Protein AF-A0A8K0QZH0-F1 (afdb_monomer_lite)

pLDDT: mean 87.69, std 12.15, range [46.59, 98.56]

Secondary structure (DSSP, 8-state):
--HHHHHHHHHHHHHHHHHHHHHTTPPPPGGGGS-HHHHHHHHHHHHS-TTSEEEEEE-PPPTT-TT------EEEES-SSS----S--GGGT-HHHHHHHTTTHHHHSEEEEE--STTSPPHHHHHHHHHHHS-HHHHTT--EEEEEEPPP---HHHHHHHSS-HHHHHHHHHHHHHHHH-TTSEEEEEETT---STTSSSTTHHHHHHHHHHHHHHHHH----GGG-HHHHHHHHHHHHHHHTT--GGGT--TTEEEEES-SS--HHHHHHTTTT---TTSTTHHHHHHHHHHHHHHH--

Sequence (302 aa):
MPKRQREAAESRTQHAKRLRSNAQKSKPTHLFDLPAEMLNMIYEYALTTDNGHLETEILRPNYWEPDDTRKTRIRPFLDPYRTYEEFNTLKYVCKKFYEETTGLELQYNTLVFNQKARAELEPDQQLLTFASLCSPAKWSWIKSIELHIKALAMPYRMHLTYFLTEDHLDAYARVANFCRDNPNIQVKYILNSLYWGAGYHVGAGARGIINQGIVLHKALRDVDVSYLHPQEAADLLEYGAVLRRGKNVSLWYAPNLRFYPMQKKMDEMEFRRGRGSVNMDEVEGGMDKWIEVVNDWVKNGF

Organism: NCBI:txid798071

Foldseek 3Di:
DDPVVVVVVVVVVVVVVVVVVVVVPDDDDCPVVDDPVVVVVVLLVLLADPVLEWEWFFDDDPPVCPPDPPDGDIATDDDPVDDSDGSQPQLVVDVVSVVVRPLLSQQNGAYEFDDPDPPGDQSLRRVVVVVVVDDPVSLVRHQEYEGEGDQDLDEQVVSLVPVAALVNVVSLLSVLVVCVVRVRYAYEYAYQQLAQADDRSNLQHLNRNLLVVLLCCCQQPVDHPCLSAVVCNVVSNVNSPVRCVPPDNSSNDDPRYFYAYNDLDDDLVRSVVSPPPGDQVSRVVGSVVSVVVNRCCSVPGD

InterPro domains:
  IPR038883 Uncharacterized protein AN11006-like [PTHR42085] (10-155)

Structure (mmCIF, N/CA/C/O backbone):
data_AF-A0A8K0QZH0-F1
#
_entry.id   AF-A0A8K0QZH0-F1
#
loop_
_atom_site.group_PDB
_atom_site.id
_atom_site.type_symbol
_atom_site.label_atom_id
_atom_site.label_alt_id
_atom_site.label_comp_id
_atom_site.label_asym_id
_atom_site.label_entity_id
_atom_site.label_seq_id
_atom_site.pdbx_PDB_ins_code
_atom_site.Cartn_x
_atom_site.Cartn_y
_atom_site.Cartn_z
_atom_site.occupancy
_atom_site.B_iso_or_equiv
_atom_site.auth_seq_id
_atom_site.auth_comp_id
_atom_site.auth_asym_id
_atom_site.auth_atom_id
_atom_site.pdbx_PDB_model_num
ATOM 1 N N . MET A 1 1 ? -10.967 26.956 52.445 1.00 59.47 1 MET A N 1
ATOM 2 C CA . MET A 1 1 ? -11.273 26.689 51.020 1.00 59.47 1 MET A CA 1
ATOM 3 C C . MET A 1 1 ? -12.098 27.837 50.451 1.00 59.47 1 MET A C 1
ATOM 5 O O . MET A 1 1 ? -13.080 28.202 51.091 1.00 59.47 1 MET A O 1
ATOM 9 N N . PRO A 1 2 ? -11.723 28.408 49.295 1.00 82.31 2 PRO A N 1
ATOM 10 C CA . PRO A 1 2 ? -12.488 29.463 48.632 1.00 82.31 2 PRO A CA 1
ATOM 11 C C . PRO A 1 2 ? -13.892 28.974 48.241 1.00 82.31 2 PRO A C 1
ATOM 13 O O . PRO A 1 2 ? -14.044 27.852 47.759 1.00 82.31 2 PRO A O 1
ATOM 16 N N . LYS A 1 3 ? -14.910 29.829 48.397 1.00 86.50 3 LYS A N 1
ATOM 17 C CA . LYS A 1 3 ? -16.337 29.549 48.128 1.00 86.50 3 LYS A CA 1
ATOM 18 C C . LYS A 1 3 ? -16.595 28.854 46.774 1.00 86.50 3 LYS A C 1
ATOM 20 O O . LYS A 1 3 ? -17.346 27.886 46.721 1.00 86.50 3 LYS A O 1
ATOM 25 N N . ARG A 1 4 ? -15.860 29.244 45.721 1.00 80.62 4 ARG A N 1
ATOM 26 C CA . ARG A 1 4 ? -15.934 28.634 44.376 1.00 80.62 4 ARG A CA 1
ATOM 27 C C . ARG A 1 4 ? -15.574 27.140 44.332 1.00 80.62 4 ARG A C 1
ATOM 29 O O . ARG A 1 4 ? -16.132 26.408 43.523 1.00 80.62 4 ARG A O 1
ATOM 36 N N . GLN A 1 5 ? -14.663 26.665 45.185 1.00 84.62 5 GLN A N 1
ATOM 37 C CA . GLN A 1 5 ? -14.287 25.243 45.214 1.00 84.62 5 GLN A CA 1
ATOM 38 C C . GLN A 1 5 ? -15.381 24.368 45.847 1.00 84.62 5 GLN A C 1
ATOM 40 O O . GLN A 1 5 ? -15.565 23.229 45.423 1.00 84.62 5 GLN A O 1
ATOM 45 N N . ARG A 1 6 ? -16.139 24.901 46.818 1.00 85.25 6 ARG A N 1
ATOM 46 C CA . ARG A 1 6 ? -17.275 24.193 47.435 1.00 85.25 6 ARG A CA 1
ATOM 47 C C . ARG A 1 6 ? -18.459 24.068 46.476 1.00 85.25 6 ARG A C 1
ATOM 49 O O . ARG A 1 6 ? -18.969 22.966 46.309 1.00 85.25 6 ARG A O 1
ATOM 56 N N . GLU A 1 7 ? -18.816 25.144 45.776 1.00 89.12 7 GLU A N 1
ATOM 57 C CA . GLU A 1 7 ? -19.912 25.140 44.789 1.00 89.12 7 GLU A CA 1
ATOM 58 C C . GLU A 1 7 ? -19.634 24.165 43.626 1.00 89.12 7 GLU A C 1
ATOM 60 O O . GLU A 1 7 ? -20.516 23.413 43.206 1.00 89.12 7 GLU A O 1
ATOM 65 N N . ALA A 1 8 ? -18.382 24.089 43.155 1.00 86.69 8 ALA A N 1
ATOM 66 C CA . ALA A 1 8 ? -17.980 23.115 42.138 1.00 86.69 8 ALA A CA 1
ATOM 67 C C . ALA A 1 8 ? -18.061 21.658 42.641 1.00 86.69 8 ALA A C 1
ATOM 69 O O . ALA A 1 8 ? -18.454 20.764 41.889 1.00 86.69 8 ALA A O 1
ATOM 70 N N . ALA A 1 9 ? -17.709 21.403 43.906 1.00 86.94 9 ALA A N 1
ATOM 71 C CA . ALA A 1 9 ? -17.786 20.070 44.505 1.00 86.94 9 ALA A CA 1
ATOM 72 C C . ALA A 1 9 ? -19.240 19.613 44.734 1.00 86.94 9 ALA A C 1
ATOM 74 O O . ALA A 1 9 ? -19.585 18.467 44.432 1.00 86.94 9 ALA A O 1
ATOM 75 N N . GLU A 1 10 ? -20.112 20.506 45.204 1.00 89.25 10 GLU A N 1
ATOM 76 C CA . GLU A 1 10 ? -21.541 20.227 45.398 1.00 89.25 10 GLU A CA 1
ATOM 77 C C . GLU A 1 10 ? -22.259 19.986 44.064 1.00 89.25 10 GLU A C 1
ATOM 79 O O . GLU A 1 10 ? -23.003 19.010 43.940 1.00 89.25 10 GLU A O 1
ATOM 84 N N . SER A 1 11 ? -21.949 20.785 43.035 1.00 89.12 11 SER A N 1
ATOM 85 C CA . SER A 1 11 ? -22.466 20.597 41.673 1.00 89.12 11 SER A CA 1
ATOM 86 C C . SER A 1 11 ? -22.068 19.234 41.086 1.00 89.12 11 SER A C 1
ATOM 88 O O . SER A 1 11 ? -22.921 18.488 40.597 1.00 89.12 11 SER A O 1
ATOM 90 N N . ARG A 1 12 ? -20.796 18.825 41.233 1.00 89.56 12 ARG A N 1
ATOM 91 C CA . ARG A 1 12 ? -20.328 17.484 40.820 1.00 89.56 12 ARG A CA 1
ATOM 92 C C . ARG A 1 12 ? -21.049 16.363 41.568 1.00 89.56 12 ARG A C 1
ATOM 94 O O . ARG A 1 12 ? -21.398 15.347 40.968 1.00 89.56 12 ARG A O 1
ATOM 101 N N . THR A 1 13 ? -21.306 16.551 42.861 1.00 87.81 13 THR A N 1
ATOM 102 C CA . THR A 1 13 ? -21.969 15.546 43.704 1.00 87.81 13 THR A CA 1
ATOM 103 C C . THR A 1 13 ? -23.452 15.395 43.349 1.00 87.81 13 THR A C 1
ATOM 105 O O . THR A 1 13 ? -23.947 14.270 43.236 1.00 87.81 13 THR A O 1
ATOM 108 N N . GLN A 1 14 ? -24.165 16.502 43.111 1.00 86.31 14 GLN A N 1
ATOM 109 C CA . GLN A 1 14 ? -25.550 16.473 42.629 1.00 86.31 14 GLN A CA 1
ATOM 110 C C . GLN A 1 14 ? -25.656 15.876 41.222 1.00 86.31 14 GLN A C 1
ATOM 112 O O . GLN A 1 14 ? -26.553 15.065 40.975 1.00 86.31 14 GLN A O 1
ATOM 117 N N . HIS A 1 15 ? -24.725 16.208 40.321 1.00 84.69 15 HIS A N 1
ATOM 118 C CA . HIS A 1 15 ? -24.671 15.621 38.984 1.00 84.69 15 HIS A CA 1
ATOM 119 C C . HIS A 1 15 ? -24.453 14.099 39.045 1.00 84.69 15 HIS A C 1
ATOM 121 O O . HIS A 1 15 ? -25.210 13.344 38.436 1.00 84.69 15 HIS A O 1
ATOM 127 N N . ALA A 1 16 ? -23.513 13.625 39.873 1.00 82.38 16 ALA A N 1
ATOM 128 C CA . ALA A 1 16 ? -23.273 12.195 40.078 1.00 82.38 16 ALA A CA 1
ATOM 129 C C . ALA A 1 16 ? -24.485 11.461 40.686 1.00 82.38 16 ALA A C 1
ATOM 131 O O . ALA A 1 16 ? -24.807 10.350 40.261 1.00 82.38 16 ALA A O 1
ATOM 132 N N . LYS A 1 17 ? -25.197 12.075 41.647 1.00 83.81 17 LYS A N 1
ATOM 133 C CA . LYS A 1 17 ? -26.447 11.516 42.200 1.00 83.81 17 LYS A CA 1
ATOM 134 C C . LYS A 1 17 ? -27.546 11.400 41.139 1.00 83.81 17 LYS A C 1
ATOM 136 O O . LYS A 1 17 ? -28.192 10.356 41.078 1.00 83.81 17 LYS A O 1
ATOM 141 N N . ARG A 1 18 ? -27.724 12.418 40.285 1.00 79.75 18 ARG A N 1
ATOM 142 C CA . ARG A 1 18 ? -28.686 12.387 39.163 1.00 79.75 18 ARG A CA 1
ATOM 143 C C . ARG A 1 18 ? -28.355 11.299 38.141 1.00 79.75 18 ARG A C 1
ATOM 145 O O . ARG A 1 18 ? -29.251 10.575 37.716 1.00 79.75 18 ARG A O 1
ATOM 152 N N . LEU A 1 19 ? -27.079 11.143 37.784 1.00 76.81 19 LEU A N 1
ATOM 153 C CA . LEU A 1 19 ? -26.644 10.076 36.877 1.00 76.81 19 LEU A CA 1
ATOM 154 C C . LEU A 1 19 ? -26.930 8.683 37.463 1.00 76.81 19 LEU A C 1
ATOM 156 O O . LEU A 1 19 ? -27.424 7.813 36.751 1.00 76.81 19 LEU A O 1
ATOM 160 N N . ARG A 1 20 ? -26.710 8.484 38.772 1.00 76.25 20 ARG A N 1
ATOM 161 C CA . ARG A 1 20 ? -27.020 7.213 39.453 1.00 76.25 20 ARG A CA 1
ATOM 162 C C . ARG A 1 20 ? -28.519 6.917 39.519 1.00 76.25 20 ARG A C 1
ATOM 164 O O . ARG A 1 20 ? -28.912 5.791 39.237 1.00 76.25 20 ARG A O 1
ATOM 171 N N . SER A 1 21 ? -29.359 7.906 39.839 1.00 76.38 21 SER A N 1
ATOM 172 C CA . SER A 1 21 ? -30.814 7.691 39.896 1.00 76.38 21 SER A CA 1
ATOM 173 C C . SER A 1 21 ? -31.424 7.409 38.521 1.00 76.38 21 SER A C 1
ATOM 175 O O . SER A 1 21 ? -32.385 6.651 38.425 1.00 76.38 21 SER A O 1
ATOM 177 N N . ASN A 1 22 ? -30.864 7.996 37.456 1.00 69.38 22 ASN A N 1
ATOM 178 C CA . ASN A 1 22 ? -31.296 7.725 36.083 1.00 69.38 22 ASN A CA 1
ATOM 179 C C . ASN A 1 22 ? -30.839 6.339 35.600 1.00 69.38 22 ASN A C 1
ATOM 181 O O . ASN A 1 22 ? -31.618 5.648 34.950 1.00 69.38 22 ASN A O 1
ATOM 185 N N . ALA A 1 23 ? -29.635 5.894 35.981 1.00 68.88 23 ALA A N 1
ATOM 186 C CA . ALA A 1 23 ? -29.147 4.546 35.672 1.00 68.88 23 ALA A CA 1
ATOM 187 C C . ALA A 1 23 ? -30.012 3.436 36.302 1.00 68.88 23 ALA A C 1
ATOM 189 O O . ALA A 1 23 ? -30.121 2.346 35.755 1.00 68.88 23 ALA A O 1
ATOM 190 N N . GLN A 1 24 ? -30.678 3.717 37.426 1.00 67.00 24 GLN A N 1
ATOM 191 C CA . GLN A 1 24 ? -31.563 2.764 38.105 1.00 67.00 24 GLN A CA 1
ATOM 192 C C . GLN A 1 24 ? -32.958 2.624 37.469 1.00 67.00 24 GLN A C 1
ATOM 194 O O . GLN A 1 24 ? -33.717 1.748 37.875 1.00 67.00 24 GLN A O 1
ATOM 199 N N . LYS A 1 25 ? -33.312 3.465 36.483 1.00 72.38 25 LYS A N 1
ATOM 200 C CA . LYS A 1 25 ? -34.619 3.437 35.796 1.00 72.38 25 LYS A CA 1
ATOM 201 C C . LYS A 1 25 ? -34.548 3.070 34.312 1.00 72.38 25 LYS A C 1
ATOM 203 O O . LYS A 1 25 ? -35.599 2.944 33.683 1.00 72.38 25 LYS A O 1
ATOM 208 N N . SER A 1 26 ? -33.359 2.914 33.730 1.00 72.50 26 SER A N 1
ATOM 209 C CA . SER A 1 26 ? -33.249 2.480 32.337 1.00 72.50 26 SER A CA 1
ATOM 210 C C . SER A 1 26 ? -33.686 1.022 32.219 1.00 72.50 26 SER A C 1
ATOM 212 O O . SER A 1 26 ? -33.101 0.149 32.862 1.00 72.50 26 SER A O 1
ATOM 214 N N . LYS A 1 27 ? -34.709 0.759 31.398 1.00 75.31 27 LYS A N 1
ATOM 215 C CA . LYS A 1 27 ? -35.059 -0.610 31.007 1.00 75.31 27 LYS A CA 1
ATOM 216 C C . LYS A 1 27 ? -33.818 -1.275 30.389 1.00 75.31 27 LYS A C 1
ATOM 218 O O . LYS A 1 27 ? -33.107 -0.594 29.645 1.00 75.31 27 LYS A O 1
ATOM 223 N N . PRO A 1 28 ? -33.541 -2.554 30.692 1.00 73.94 28 PRO A N 1
ATOM 224 C CA . PRO A 1 28 ? -32.449 -3.273 30.051 1.00 73.94 28 PRO A CA 1
ATOM 225 C C . PRO A 1 28 ? -32.637 -3.223 28.532 1.00 73.94 28 PRO A C 1
ATOM 227 O O . PRO A 1 28 ? -33.744 -3.392 28.022 1.00 73.94 28 PRO A O 1
ATOM 230 N N . THR A 1 29 ? -31.566 -2.908 27.810 1.00 79.56 29 THR A N 1
ATOM 231 C CA . THR A 1 29 ? -31.590 -2.875 26.349 1.00 79.56 29 THR A CA 1
ATOM 232 C C . THR A 1 29 ? -31.569 -4.307 25.825 1.00 79.56 29 THR A C 1
ATOM 234 O O . THR A 1 29 ? -30.585 -5.010 26.044 1.00 79.56 29 THR A O 1
ATOM 237 N N . HIS A 1 30 ? -32.592 -4.709 25.068 1.00 89.06 30 HIS A N 1
ATOM 238 C CA . HIS A 1 30 ? -32.675 -6.045 24.452 1.00 89.06 30 HIS A CA 1
ATOM 239 C C . HIS A 1 30 ? -31.596 -6.329 23.399 1.00 89.06 30 HIS A C 1
ATOM 241 O O . HIS A 1 30 ? -31.488 -7.438 22.893 1.00 89.06 30 HIS A O 1
ATOM 247 N N . LEU A 1 31 ? -30.772 -5.334 23.069 1.00 89.69 31 LEU A N 1
ATOM 248 C CA . LEU A 1 31 ? -29.681 -5.479 22.113 1.00 89.69 31 LEU A CA 1
ATOM 249 C C . LEU A 1 31 ? -28.651 -6.530 22.557 1.00 89.69 31 LEU A C 1
ATOM 251 O O . LEU A 1 31 ? -28.087 -7.208 21.713 1.00 89.69 31 LEU A O 1
ATOM 255 N N . PHE A 1 32 ? -28.451 -6.718 23.866 1.00 89.50 32 PHE A N 1
ATOM 256 C CA . PHE A 1 32 ? -27.562 -7.763 24.391 1.00 89.50 32 PHE A CA 1
ATOM 257 C C . PHE A 1 32 ? -28.232 -9.124 24.583 1.00 89.50 32 PHE A C 1
ATOM 259 O O . PHE A 1 32 ? -27.538 -10.076 24.929 1.00 89.50 32 PHE A O 1
ATOM 266 N N . ASP A 1 33 ? -29.544 -9.209 24.359 1.00 94.50 33 ASP A N 1
ATOM 267 C CA . ASP A 1 33 ? -30.274 -10.479 24.318 1.00 94.50 33 ASP A CA 1
ATOM 268 C C . ASP A 1 33 ? -30.191 -11.112 22.916 1.00 94.50 33 ASP A C 1
ATOM 270 O O . ASP A 1 33 ? -30.664 -12.229 22.702 1.00 94.50 33 ASP A O 1
ATOM 274 N N . LEU A 1 34 ? -29.604 -10.399 21.945 1.00 95.06 34 LEU A N 1
ATOM 275 C CA . LEU A 1 34 ? -29.357 -10.922 20.610 1.00 95.06 34 LEU A CA 1
ATOM 276 C C . LEU A 1 34 ? -28.315 -12.052 20.646 1.00 95.06 34 LEU A C 1
ATOM 278 O O . LEU A 1 34 ? -27.348 -11.974 21.410 1.00 95.06 34 LEU A O 1
ATOM 282 N N . PRO A 1 35 ? -28.455 -13.070 19.777 1.00 97.12 35 PRO A N 1
ATOM 283 C CA . PRO A 1 35 ? -27.408 -14.061 19.556 1.00 97.12 35 PRO A CA 1
ATOM 284 C C . PRO A 1 35 ? -26.074 -13.410 19.168 1.00 97.12 35 PRO A C 1
ATOM 286 O O . PRO A 1 35 ? -26.049 -12.365 18.509 1.00 97.12 35 PRO A O 1
ATOM 289 N N . ALA A 1 36 ? -24.962 -14.045 19.544 1.00 96.06 36 ALA A N 1
ATOM 290 C CA . ALA A 1 36 ? -23.616 -13.526 19.297 1.00 96.06 36 ALA A CA 1
ATOM 291 C C . ALA A 1 36 ? -23.345 -13.292 17.801 1.00 96.06 36 ALA A C 1
ATOM 293 O O . ALA A 1 36 ? -22.677 -12.332 17.430 1.00 96.06 36 ALA A O 1
ATOM 294 N N . GLU A 1 37 ? -23.916 -14.126 16.934 1.00 97.44 37 GLU A N 1
ATOM 295 C CA . GLU A 1 37 ? -23.823 -14.006 15.481 1.00 97.44 37 GLU A CA 1
ATOM 296 C C . GLU A 1 37 ? -24.429 -12.687 14.989 1.00 97.44 37 GLU A C 1
ATOM 298 O O . GLU A 1 37 ? -23.823 -11.992 14.178 1.00 97.44 37 GLU A O 1
ATOM 303 N N . MET A 1 38 ? -25.586 -12.296 15.534 1.00 97.69 38 MET A N 1
ATOM 304 C CA . MET A 1 38 ? -26.255 -11.041 15.177 1.00 97.69 38 MET A CA 1
ATOM 305 C C . MET A 1 38 ? -25.467 -9.829 15.677 1.00 97.69 38 MET A C 1
ATOM 307 O O . MET A 1 38 ? -25.366 -8.828 14.970 1.00 97.69 38 MET A O 1
ATOM 311 N N . LEU A 1 39 ? -24.870 -9.920 16.869 1.00 96.75 39 LEU A N 1
ATOM 312 C CA . LEU A 1 39 ? -23.986 -8.874 17.387 1.00 96.75 39 LEU A CA 1
ATOM 313 C C . LEU A 1 39 ? -22.737 -8.711 16.518 1.00 96.75 39 LEU A C 1
ATOM 315 O O . LEU A 1 39 ? -22.397 -7.587 16.160 1.00 96.75 39 LEU A O 1
ATOM 319 N N . ASN A 1 40 ? -22.108 -9.813 16.106 1.00 97.06 40 ASN A N 1
ATOM 320 C CA . ASN A 1 40 ? -20.954 -9.774 15.210 1.00 97.06 40 ASN A CA 1
ATOM 321 C C . ASN A 1 40 ? -21.307 -9.149 13.855 1.00 97.06 40 ASN A C 1
ATOM 323 O O . ASN A 1 40 ? -20.546 -8.319 13.368 1.00 97.06 40 ASN A O 1
ATOM 327 N N . MET A 1 41 ? -22.480 -9.464 13.291 1.00 97.50 41 MET A N 1
ATOM 328 C CA . MET A 1 41 ? -22.967 -8.814 12.066 1.00 97.50 41 MET A CA 1
ATOM 329 C C . MET A 1 41 ? -23.163 -7.303 12.250 1.00 97.50 41 MET A C 1
ATOM 331 O O . MET A 1 41 ? -22.812 -6.527 11.365 1.00 97.50 41 MET A O 1
ATOM 335 N N . ILE A 1 42 ? -23.697 -6.868 13.398 1.00 96.50 42 ILE A N 1
ATOM 336 C CA . ILE A 1 42 ? -23.836 -5.439 13.722 1.00 96.50 42 ILE A CA 1
ATOM 337 C C . ILE A 1 42 ? -22.457 -4.780 13.846 1.00 96.50 42 ILE A C 1
ATOM 339 O O . ILE A 1 42 ? -22.273 -3.674 13.342 1.00 96.50 42 ILE A O 1
ATOM 343 N N . TYR A 1 43 ? -21.493 -5.439 14.496 1.00 97.50 43 TYR A N 1
ATOM 344 C CA . TYR A 1 43 ? -20.126 -4.931 14.638 1.00 97.50 43 TYR A CA 1
ATOM 345 C C . TYR A 1 43 ? -19.433 -4.796 13.295 1.00 97.50 43 TYR A C 1
ATOM 347 O O . TYR A 1 43 ? -18.900 -3.732 13.008 1.00 97.50 43 TYR A O 1
ATOM 355 N N . GLU A 1 44 ? -19.471 -5.837 12.469 1.00 97.62 44 GLU A N 1
ATOM 356 C CA . GLU A 1 44 ? -18.896 -5.810 11.129 1.00 97.62 44 GLU A CA 1
ATOM 357 C C . GLU A 1 44 ? -19.529 -4.695 10.295 1.00 97.62 44 GLU A C 1
ATOM 359 O O . GLU A 1 44 ? -18.811 -3.850 9.769 1.00 97.62 44 GLU A O 1
ATOM 364 N N . TYR A 1 45 ? -20.861 -4.602 10.259 1.00 97.25 45 TYR A N 1
ATOM 365 C CA . TYR A 1 45 ? -21.549 -3.548 9.511 1.00 97.25 45 TYR A CA 1
ATOM 366 C C . TYR A 1 45 ? -21.192 -2.137 10.005 1.00 97.25 45 TYR A C 1
ATOM 368 O O . TYR A 1 45 ? -20.896 -1.257 9.206 1.00 97.25 45 TYR A O 1
ATOM 376 N N . ALA A 1 46 ? -21.202 -1.905 11.321 1.00 96.56 46 ALA A N 1
ATOM 377 C CA . ALA A 1 46 ? -20.978 -0.577 11.895 1.00 96.56 46 ALA A CA 1
ATOM 378 C C . ALA A 1 46 ? -19.503 -0.145 11.916 1.00 96.56 46 ALA A C 1
ATOM 380 O O . ALA A 1 46 ? -19.222 1.048 12.019 1.00 96.56 46 ALA A O 1
ATOM 381 N N . LEU A 1 47 ? -18.568 -1.098 11.880 1.00 96.81 47 LEU A N 1
ATOM 382 C CA . LEU A 1 47 ? -17.126 -0.854 11.965 1.00 96.81 47 LEU A CA 1
ATOM 383 C C . LEU A 1 47 ? -16.409 -1.110 10.635 1.00 96.81 47 LEU A C 1
ATOM 385 O O . LEU A 1 47 ? -15.180 -1.133 10.613 1.00 96.81 47 LEU A O 1
ATOM 389 N N . THR A 1 48 ? -17.142 -1.275 9.535 1.00 97.06 48 THR A N 1
ATOM 390 C CA . THR A 1 48 ? -16.593 -1.309 8.174 1.00 97.06 48 THR A CA 1
ATOM 391 C C . THR A 1 48 ? -16.855 0.029 7.496 1.00 97.06 48 THR A C 1
ATOM 393 O O . THR A 1 48 ? -17.961 0.559 7.536 1.00 97.06 48 THR A O 1
ATOM 396 N N . THR A 1 49 ? -15.822 0.605 6.894 1.00 95.56 49 THR A N 1
ATOM 397 C CA . THR A 1 49 ? -15.941 1.805 6.056 1.00 95.56 49 THR A CA 1
ATOM 398 C C . THR A 1 49 ? -16.609 1.457 4.725 1.00 95.56 49 THR A C 1
ATOM 400 O O . THR A 1 49 ? -16.434 0.352 4.216 1.00 95.56 49 THR A O 1
ATOM 403 N N . ASP A 1 50 ? -17.315 2.405 4.104 1.00 94.94 50 ASP A N 1
ATOM 404 C CA . ASP A 1 50 ? -18.049 2.164 2.846 1.00 94.94 50 ASP A CA 1
ATOM 405 C C . ASP A 1 50 ? -17.168 1.605 1.710 1.00 94.94 50 ASP A C 1
ATOM 407 O O . ASP A 1 50 ? -17.641 0.876 0.839 1.00 94.94 50 ASP A O 1
ATOM 411 N N . ASN A 1 51 ? -15.877 1.947 1.705 1.00 94.12 51 ASN A N 1
ATOM 412 C CA . ASN A 1 51 ? -14.893 1.480 0.726 1.00 94.12 51 ASN A CA 1
ATOM 413 C C . ASN A 1 51 ? -13.957 0.377 1.264 1.00 94.12 51 ASN A C 1
ATOM 415 O O . ASN A 1 51 ? -13.097 -0.091 0.517 1.00 94.12 51 ASN A O 1
ATOM 419 N N . GLY A 1 52 ? -14.107 -0.030 2.528 1.00 95.88 52 GLY A N 1
ATOM 420 C CA . GLY A 1 52 ? -13.222 -0.974 3.214 1.00 95.88 52 GLY A CA 1
ATOM 421 C C . GLY A 1 52 ? -11.820 -0.429 3.524 1.00 95.88 52 GLY A C 1
ATOM 422 O O . GLY A 1 52 ? -10.931 -1.215 3.860 1.00 95.88 52 GLY A O 1
ATOM 423 N N . HIS A 1 53 ? -11.596 0.883 3.403 1.00 95.50 53 HIS A N 1
ATOM 424 C CA . HIS A 1 53 ? -10.330 1.565 3.671 1.00 95.50 53 HIS A CA 1
ATOM 425 C C . HIS A 1 53 ? -10.439 2.467 4.900 1.00 95.50 53 HIS A C 1
ATOM 427 O O . HIS A 1 53 ? -11.126 3.486 4.891 1.00 95.50 53 HIS A O 1
ATOM 433 N N . LEU A 1 54 ? -9.691 2.118 5.944 1.00 94.94 54 LEU A N 1
ATOM 434 C CA . LEU A 1 54 ? -9.583 2.911 7.161 1.00 94.94 54 LEU A CA 1
ATOM 435 C C . LEU A 1 54 ? -8.301 3.733 7.117 1.00 94.94 54 LEU A C 1
ATOM 437 O O . LEU A 1 54 ? -7.200 3.190 7.251 1.00 94.94 54 LEU A O 1
ATOM 441 N N . GLU A 1 55 ? -8.436 5.041 6.925 1.00 93.12 55 GLU A N 1
ATOM 442 C CA . GLU A 1 55 ? -7.283 5.929 6.949 1.00 93.12 55 GLU A CA 1
ATOM 443 C C . GLU A 1 55 ? -6.716 6.031 8.366 1.00 93.12 55 GLU A C 1
ATOM 445 O O . GLU A 1 55 ? -7.428 6.232 9.355 1.00 93.12 55 GLU A O 1
ATOM 450 N N . THR A 1 56 ? -5.398 5.891 8.453 1.00 90.25 56 THR A N 1
ATOM 451 C CA . THR A 1 56 ? -4.652 5.973 9.703 1.00 90.25 56 THR A CA 1
ATOM 452 C C . THR A 1 56 ? -3.709 7.161 9.646 1.00 90.25 56 THR A C 1
ATOM 454 O O . THR A 1 56 ? -2.928 7.289 8.707 1.00 90.25 56 THR A O 1
ATOM 457 N N . GLU A 1 57 ? -3.757 8.010 10.666 1.00 83.25 57 GLU A N 1
ATOM 458 C CA . GLU A 1 57 ? -2.829 9.127 10.843 1.00 83.25 57 GLU A CA 1
ATOM 459 C C . GLU A 1 57 ? -2.101 8.945 12.158 1.00 83.25 57 GLU A C 1
ATOM 461 O O . GLU A 1 57 ? -2.681 8.621 13.203 1.00 83.25 57 GLU A O 1
ATOM 466 N N . ILE A 1 58 ? -0.802 9.189 12.090 1.00 83.50 58 ILE A N 1
ATOM 467 C CA . ILE A 1 58 ? 0.048 9.254 13.262 1.00 83.50 58 ILE A CA 1
ATOM 468 C C . ILE A 1 58 ? 0.419 10.704 13.455 1.00 83.50 58 ILE A C 1
ATOM 470 O O . ILE A 1 58 ? 1.360 11.223 12.852 1.00 83.50 58 ILE A O 1
ATOM 474 N N . LEU A 1 59 ? -0.342 11.346 14.332 1.00 75.00 59 LEU A N 1
ATOM 475 C CA . LEU A 1 59 ? -0.056 12.699 14.759 1.00 75.00 59 LEU A CA 1
ATOM 476 C C . LEU A 1 59 ? 1.257 12.681 15.539 1.00 75.00 59 LEU A C 1
ATOM 478 O O . LEU A 1 59 ? 1.342 12.112 16.635 1.00 75.00 59 LEU A O 1
ATOM 482 N N . ARG A 1 60 ? 2.291 13.308 14.970 1.00 70.12 60 ARG A N 1
ATOM 483 C CA . ARG A 1 60 ? 3.468 13.677 15.754 1.00 70.12 60 ARG A CA 1
ATOM 484 C C . ARG A 1 60 ? 3.012 14.667 16.832 1.00 70.12 60 ARG A C 1
ATOM 486 O O . ARG A 1 60 ? 2.183 15.529 16.533 1.00 70.12 60 ARG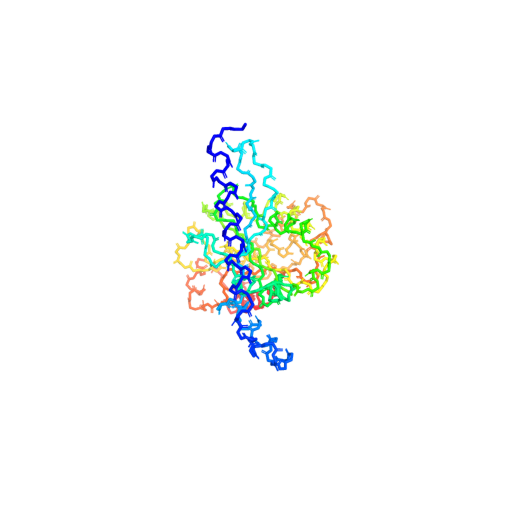 A O 1
ATOM 493 N N . PRO A 1 61 ? 3.542 14.582 18.063 1.00 66.38 61 PRO A N 1
ATOM 494 C CA . PRO A 1 61 ? 3.397 15.667 19.021 1.00 66.38 61 PRO A CA 1
ATOM 495 C C . PRO A 1 61 ? 3.804 16.971 18.328 1.00 66.38 61 PRO A C 1
ATOM 497 O O . PRO A 1 61 ? 4.873 17.033 17.714 1.00 66.38 61 PRO A O 1
ATOM 500 N N . ASN A 1 62 ? 2.926 17.976 18.340 1.00 63.12 62 ASN A N 1
ATOM 501 C CA . ASN A 1 62 ? 3.223 19.258 17.714 1.00 63.12 62 ASN A CA 1
ATOM 502 C C . ASN A 1 62 ? 4.513 19.805 18.332 1.00 63.12 62 ASN A C 1
ATOM 504 O O . ASN A 1 62 ? 4.550 20.075 19.529 1.00 63.12 62 ASN A O 1
ATOM 508 N N . TYR A 1 63 ? 5.548 20.022 17.514 1.00 57.88 63 TYR A N 1
ATOM 509 C CA . TYR A 1 63 ? 6.824 20.604 17.963 1.00 57.88 63 TYR A CA 1
ATOM 510 C C . TYR A 1 63 ? 6.647 21.957 18.678 1.00 57.88 63 TYR A C 1
ATOM 512 O O . TYR A 1 63 ? 7.518 22.375 19.435 1.00 57.88 63 TYR A O 1
ATOM 520 N N . TRP A 1 64 ? 5.519 22.633 18.443 1.00 61.06 64 TRP A N 1
ATOM 521 C CA . TRP A 1 64 ? 5.191 23.949 18.986 1.00 61.06 64 TRP A CA 1
ATOM 522 C C . TRP A 1 64 ? 4.394 23.916 20.300 1.00 61.06 64 TRP A C 1
ATOM 524 O O . TRP A 1 64 ? 4.221 24.968 20.910 1.00 61.06 64 TRP A O 1
ATOM 534 N N . GLU A 1 65 ? 3.936 22.746 20.762 1.00 64.44 65 GLU A N 1
ATOM 535 C CA . GLU A 1 65 ? 3.310 22.574 22.083 1.00 64.44 65 GLU A CA 1
ATOM 536 C C . GLU A 1 65 ? 4.249 21.757 22.993 1.00 64.44 65 GLU A C 1
ATOM 538 O O . GLU A 1 65 ? 4.059 20.553 23.165 1.00 64.44 65 GLU A O 1
ATOM 543 N N . PRO A 1 66 ? 5.284 22.388 23.585 1.00 56.69 66 PRO A N 1
ATOM 544 C CA . PRO A 1 66 ? 6.312 21.700 24.374 1.00 56.69 66 PRO A CA 1
ATOM 545 C C . PRO A 1 66 ? 5.797 21.032 25.660 1.00 56.69 66 PRO A C 1
ATOM 547 O O . PRO A 1 66 ? 6.551 20.304 26.298 1.00 56.69 66 PRO A O 1
ATOM 550 N N . ASP A 1 67 ? 4.538 21.259 26.043 1.00 53.38 67 ASP A N 1
ATOM 551 C CA . ASP A 1 67 ? 3.949 20.746 27.288 1.00 53.38 67 ASP A CA 1
ATOM 552 C C . ASP A 1 67 ? 3.008 19.547 27.071 1.00 53.38 67 ASP A C 1
ATOM 554 O O . ASP A 1 67 ? 2.344 19.060 27.992 1.00 53.38 67 ASP A O 1
ATOM 558 N N . ASP A 1 68 ? 2.922 19.043 25.838 1.00 47.91 68 ASP A N 1
ATOM 559 C CA . ASP A 1 68 ? 1.960 18.004 25.531 1.00 47.91 68 ASP A CA 1
ATOM 560 C C . ASP A 1 68 ? 2.532 16.606 25.789 1.00 47.91 68 ASP A C 1
ATOM 562 O O . ASP A 1 68 ? 3.005 15.898 24.904 1.00 47.91 68 ASP A O 1
ATOM 566 N N . THR A 1 69 ? 2.382 16.147 27.032 1.00 46.59 69 THR A N 1
ATOM 567 C CA . THR A 1 69 ? 2.480 14.728 27.440 1.00 46.59 69 THR A CA 1
ATOM 568 C C . THR A 1 69 ? 1.509 13.792 26.689 1.00 46.59 69 THR A C 1
ATOM 570 O O . THR A 1 69 ? 1.356 12.614 27.042 1.00 46.59 69 THR A O 1
ATOM 573 N N . ARG A 1 70 ? 0.820 14.274 25.643 1.00 52.53 70 ARG A N 1
ATOM 574 C CA . ARG A 1 70 ? -0.010 13.473 24.748 1.00 52.53 70 ARG A CA 1
ATOM 575 C C . ARG A 1 70 ? 0.883 12.489 23.995 1.00 52.53 70 ARG A C 1
ATOM 577 O O . ARG A 1 70 ? 1.465 12.780 22.959 1.00 52.53 70 ARG A O 1
ATOM 584 N N . LYS A 1 71 ? 0.925 11.272 24.543 1.00 57.28 71 LYS A N 1
ATOM 585 C CA . LYS A 1 71 ? 1.346 10.038 23.869 1.00 57.28 71 LYS A CA 1
ATOM 586 C C . LYS A 1 71 ? 0.864 10.059 22.418 1.00 57.28 71 LYS A C 1
ATOM 588 O O . LYS A 1 71 ? -0.309 10.373 22.201 1.00 57.28 71 LYS A O 1
ATOM 593 N N . THR A 1 72 ? 1.730 9.686 21.475 1.00 58.16 72 THR A N 1
ATOM 594 C CA . THR A 1 72 ? 1.373 9.453 20.070 1.00 58.16 72 THR A CA 1
ATOM 595 C C . THR A 1 72 ? 0.062 8.677 20.015 1.00 58.16 72 THR A C 1
ATOM 597 O O . THR A 1 72 ? -0.025 7.552 20.512 1.00 58.16 72 THR A O 1
ATOM 600 N N . ARG A 1 73 ? -0.993 9.316 19.502 1.00 63.19 73 ARG A N 1
ATOM 601 C CA . ARG A 1 73 ? -2.310 8.691 19.391 1.00 63.19 73 ARG A CA 1
ATOM 602 C C . ARG A 1 73 ? -2.454 8.171 17.979 1.00 63.19 73 ARG A C 1
ATOM 604 O O . ARG A 1 73 ? -2.377 8.945 17.034 1.00 63.19 73 ARG A O 1
ATOM 611 N N . ILE A 1 74 ? -2.716 6.880 17.868 1.00 65.94 74 ILE A N 1
ATOM 612 C CA . ILE A 1 74 ? -3.282 6.314 16.655 1.00 65.94 74 ILE A CA 1
ATOM 613 C C . ILE A 1 74 ? -4.763 6.664 16.678 1.00 65.94 74 ILE A C 1
ATOM 615 O O . ILE A 1 74 ? -5.451 6.346 17.653 1.00 65.94 74 ILE A O 1
ATOM 619 N N . ARG A 1 75 ? -5.247 7.329 15.631 1.00 69.31 75 ARG A N 1
ATOM 620 C CA . ARG A 1 75 ? -6.682 7.502 15.425 1.00 69.31 75 ARG A CA 1
ATOM 621 C C . ARG A 1 75 ? -7.043 7.042 14.020 1.00 69.31 75 ARG A C 1
ATOM 623 O O . ARG A 1 75 ? -6.509 7.608 13.070 1.00 69.31 75 ARG A O 1
ATOM 630 N N . PRO A 1 76 ? -7.914 6.037 13.887 1.00 70.50 76 PRO A N 1
ATOM 631 C CA . PRO A 1 76 ? -8.602 5.805 12.633 1.00 70.50 76 PRO A CA 1
ATOM 632 C C . PRO A 1 76 ? -9.668 6.892 12.426 1.00 70.50 76 PRO A C 1
ATOM 634 O O . PRO A 1 76 ? -10.388 7.234 13.369 1.00 70.50 76 PRO A O 1
ATOM 637 N N . PHE A 1 77 ? -9.771 7.444 11.219 1.00 70.25 77 PHE A N 1
ATOM 638 C CA . PHE A 1 77 ? -10.797 8.431 10.850 1.00 70.25 77 PHE A CA 1
ATOM 639 C C . PHE A 1 77 ? -11.287 8.193 9.417 1.00 70.25 77 PHE A C 1
ATOM 641 O O . PHE A 1 77 ? -10.633 7.528 8.617 1.00 70.25 77 PHE A O 1
ATOM 648 N N . LEU A 1 78 ? -12.465 8.744 9.115 1.00 58.62 78 LEU A N 1
ATOM 649 C CA . LEU A 1 78 ? -13.113 8.665 7.800 1.00 58.62 78 LEU A CA 1
ATOM 650 C C . LEU A 1 78 ? -12.655 9.771 6.839 1.00 58.62 78 LEU A C 1
ATOM 652 O O . LEU A 1 78 ? -12.578 9.537 5.638 1.00 58.62 78 LEU A O 1
ATOM 656 N N . ASP A 1 79 ? -12.366 10.971 7.351 1.00 60.53 79 ASP A N 1
ATOM 657 C CA . ASP A 1 79 ? -11.957 12.132 6.554 1.00 60.53 79 ASP A CA 1
ATOM 658 C C . ASP A 1 79 ? -10.928 12.966 7.345 1.00 60.53 79 ASP A C 1
ATOM 660 O O . ASP A 1 79 ? -11.228 13.389 8.460 1.00 60.53 79 ASP A O 1
ATOM 664 N N . PRO A 1 80 ? -9.717 13.224 6.820 1.00 55.59 80 PRO A N 1
ATOM 665 C CA . PRO A 1 80 ? -8.728 14.082 7.485 1.00 55.59 80 PRO A CA 1
ATOM 666 C C . PRO A 1 80 ? -9.117 15.555 7.600 1.00 55.59 80 PRO A C 1
ATOM 668 O O . PRO A 1 80 ? -8.569 16.273 8.435 1.00 55.59 80 PRO A O 1
ATOM 671 N N . TYR A 1 81 ? -9.986 16.045 6.718 1.00 59.22 81 TYR A N 1
ATOM 672 C CA . TYR A 1 81 ? -10.294 17.470 6.602 1.00 59.22 81 TYR A CA 1
ATOM 673 C C . TYR A 1 81 ? -11.564 17.860 7.355 1.00 59.22 81 TYR A C 1
ATOM 675 O O . TYR A 1 81 ? -11.827 19.048 7.559 1.00 59.22 81 TYR A O 1
ATOM 683 N N . ARG A 1 82 ? -12.351 16.874 7.791 1.00 55.19 82 ARG A N 1
ATOM 684 C CA . ARG A 1 82 ? -13.548 17.066 8.606 1.00 55.19 82 ARG A CA 1
ATOM 685 C C . ARG A 1 82 ? -13.273 16.476 9.975 1.00 55.19 82 ARG A C 1
ATOM 687 O O . ARG A 1 82 ? -12.872 15.333 10.057 1.00 55.19 82 ARG A O 1
ATOM 694 N N . THR A 1 83 ? -13.419 17.313 11.004 1.00 58.56 83 THR A N 1
ATOM 695 C CA . THR A 1 83 ? -13.514 17.001 12.444 1.00 58.56 83 THR A CA 1
ATOM 696 C C . THR A 1 83 ? -13.043 15.610 12.878 1.00 58.56 83 THR A C 1
ATOM 698 O O . THR A 1 83 ? -13.629 14.628 12.457 1.00 58.56 83 THR A O 1
ATOM 701 N N . TYR A 1 84 ? -12.075 15.554 13.808 1.00 67.19 84 TYR A N 1
ATOM 702 C CA . TYR 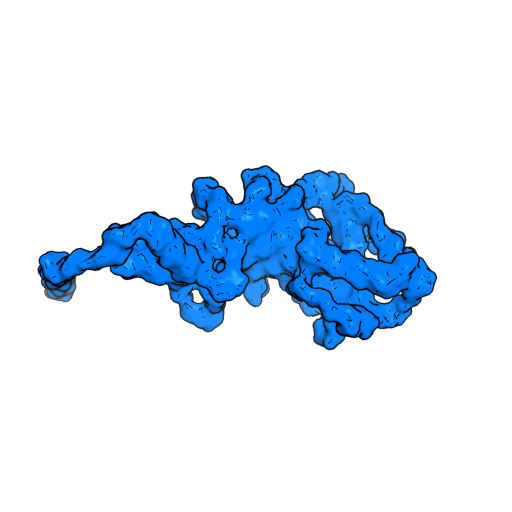A 1 84 ? -11.508 14.364 14.481 1.00 67.19 84 TYR A CA 1
ATOM 703 C C . TYR A 1 84 ? -12.532 13.457 15.204 1.00 67.19 84 TYR A C 1
ATOM 705 O O . TYR A 1 84 ? -12.403 13.177 16.402 1.00 67.19 84 TYR A O 1
ATOM 713 N N . GLU A 1 85 ? -13.569 13.034 14.502 1.00 77.44 85 GLU A N 1
ATOM 714 C CA . GLU A 1 85 ? -14.600 12.140 14.966 1.00 77.44 85 GLU A CA 1
ATOM 715 C C . GLU A 1 85 ? -14.010 10.742 15.008 1.00 77.44 85 GLU A C 1
ATOM 717 O O . GLU A 1 85 ? -13.362 10.254 14.083 1.00 77.44 85 GLU A O 1
ATOM 722 N N . GLU A 1 86 ? -14.178 10.126 16.163 1.00 85.38 86 GLU A N 1
ATOM 723 C CA . GLU A 1 86 ? -13.791 8.752 16.371 1.00 85.38 86 GLU A CA 1
ATOM 724 C C . GLU A 1 86 ? -14.602 7.834 15.453 1.00 85.38 86 GLU A C 1
ATOM 726 O O . GLU A 1 86 ? -15.832 7.851 15.507 1.00 85.38 86 GLU A O 1
ATOM 731 N N . PHE A 1 87 ? -13.914 6.981 14.689 1.00 91.31 87 PHE A N 1
ATOM 732 C CA . PHE A 1 87 ? -14.563 6.033 13.786 1.00 91.31 87 PHE A CA 1
ATOM 733 C C . PHE A 1 87 ? -15.484 5.039 14.515 1.00 91.31 87 PHE A C 1
ATOM 735 O O . PHE A 1 87 ? -16.654 4.894 14.164 1.00 91.31 87 PHE A O 1
ATOM 742 N N . ASN A 1 88 ? -14.991 4.379 15.571 1.00 93.50 88 ASN A N 1
ATOM 743 C CA . ASN A 1 88 ? -15.811 3.469 16.367 1.00 93.50 88 ASN A CA 1
ATOM 744 C C . ASN A 1 88 ? -16.729 4.265 17.311 1.00 93.50 88 ASN A C 1
ATOM 746 O O . ASN A 1 88 ? -16.400 4.531 18.471 1.00 93.50 88 ASN A O 1
ATOM 750 N N . THR A 1 89 ? -17.909 4.621 16.808 1.00 93.50 89 THR A N 1
ATOM 751 C CA . THR A 1 89 ? -18.943 5.318 17.584 1.00 93.50 89 THR A CA 1
ATOM 752 C C . THR A 1 89 ? -19.667 4.397 18.575 1.00 93.50 89 THR A C 1
ATOM 754 O O . THR A 1 89 ? -20.145 4.871 19.611 1.00 93.50 89 THR A O 1
ATOM 757 N N . LEU A 1 90 ? -19.691 3.077 18.328 1.00 94.06 90 LEU A N 1
ATOM 758 C CA . LEU A 1 90 ? -20.343 2.084 19.197 1.00 94.06 90 LEU A CA 1
ATOM 759 C C . LEU A 1 90 ? -19.772 2.089 20.615 1.00 94.06 90 LEU A C 1
ATOM 761 O O . LEU A 1 90 ? -20.506 1.912 21.592 1.00 94.06 90 LEU A O 1
ATOM 765 N N . LYS A 1 91 ? -18.475 2.370 20.754 1.00 94.50 91 LYS A N 1
ATOM 766 C CA . LYS A 1 91 ? -17.804 2.422 22.055 1.00 94.50 91 LYS A CA 1
ATOM 767 C C . LYS A 1 91 ? -18.370 3.489 23.004 1.00 94.50 91 LYS A C 1
ATOM 769 O O . LYS A 1 91 ? -18.140 3.418 24.210 1.00 94.50 91 LYS A O 1
ATOM 774 N N . TYR A 1 92 ? -19.114 4.470 22.487 1.00 93.06 92 TYR A N 1
ATOM 775 C CA . TYR A 1 92 ? -19.767 5.503 23.295 1.00 93.06 92 TYR A CA 1
ATOM 776 C C . TYR A 1 92 ? -21.195 5.147 23.721 1.00 93.06 92 TYR A C 1
ATOM 778 O O . TYR A 1 92 ? -21.764 5.858 24.548 1.00 93.06 92 TYR A O 1
ATOM 786 N N . VAL A 1 93 ? -21.769 4.048 23.216 1.00 92.00 93 VAL A N 1
ATOM 787 C CA . VAL A 1 93 ? -23.125 3.607 23.580 1.00 92.00 93 VAL A CA 1
ATOM 788 C C . VAL A 1 93 ? -23.161 3.137 25.036 1.00 92.00 93 VAL A C 1
ATOM 790 O O . VAL A 1 93 ? -23.955 3.627 25.838 1.00 92.00 93 VAL A O 1
ATOM 793 N N . CYS A 1 94 ? -22.281 2.200 25.407 1.00 91.88 94 CYS A N 1
ATOM 794 C CA . CYS A 1 94 ? -22.085 1.773 26.794 1.00 91.88 94 CYS A CA 1
ATOM 795 C C . CYS A 1 94 ? -20.734 1.060 26.984 1.00 91.88 94 CYS A C 1
ATOM 797 O O . CYS A 1 94 ? -20.070 0.701 26.014 1.00 91.88 94 CYS A O 1
ATOM 799 N N . LYS A 1 95 ? -20.370 0.755 28.239 1.00 91.75 95 LYS A N 1
ATOM 800 C CA . LYS A 1 95 ? -19.114 0.056 28.579 1.00 91.75 95 LYS A CA 1
ATOM 801 C C . LYS A 1 95 ? -18.950 -1.311 27.908 1.00 91.75 95 LYS A C 1
ATOM 803 O O . LYS A 1 95 ? -17.857 -1.616 27.459 1.00 91.75 95 LYS A O 1
ATOM 808 N N . LYS A 1 96 ? -20.023 -2.100 27.805 1.00 92.94 96 LYS A N 1
ATOM 809 C CA . LYS A 1 96 ? -19.964 -3.428 27.178 1.00 92.94 96 LYS A CA 1
ATOM 810 C C . LYS A 1 96 ? -19.601 -3.334 25.689 1.00 92.94 96 LYS A C 1
ATOM 812 O O . LYS A 1 96 ? -18.640 -3.959 25.268 1.00 92.94 96 LYS A O 1
ATOM 817 N N . PHE A 1 97 ? -20.275 -2.466 24.923 1.00 95.19 97 PHE A N 1
ATOM 818 C CA . PHE A 1 97 ? -19.876 -2.163 23.538 1.00 95.19 97 PHE A CA 1
ATOM 819 C C . PHE A 1 97 ? -18.432 -1.675 23.446 1.00 95.19 97 PHE A C 1
ATOM 821 O O . PHE A 1 97 ? -17.716 -2.096 22.547 1.00 95.19 97 PHE A O 1
ATOM 828 N N . TYR A 1 98 ? -17.979 -0.809 24.357 1.00 95.31 98 TYR A N 1
ATOM 829 C CA . TYR A 1 98 ? -16.580 -0.381 24.371 1.00 95.31 98 TYR A CA 1
ATOM 830 C C . TYR A 1 98 ? -15.627 -1.578 24.481 1.00 95.31 98 TYR A C 1
ATOM 832 O O . TYR A 1 98 ? -14.710 -1.707 23.674 1.00 95.31 98 TYR A O 1
ATOM 840 N N . GLU A 1 99 ? -15.849 -2.457 25.456 1.00 95.06 99 GLU A N 1
ATOM 841 C CA . GLU A 1 99 ? -15.006 -3.632 25.697 1.00 95.06 99 GLU A CA 1
ATOM 842 C C . GLU A 1 99 ? -15.007 -4.596 24.506 1.00 95.06 99 GLU A C 1
ATOM 844 O O . GLU A 1 99 ? -13.945 -5.077 24.119 1.00 95.06 99 GLU A O 1
ATOM 849 N N . GLU A 1 100 ? -16.171 -4.820 23.892 1.00 95.25 100 GLU A N 1
ATOM 850 C CA . GLU A 1 100 ? -16.323 -5.756 22.775 1.00 95.25 100 GLU A CA 1
ATOM 851 C C . GLU A 1 100 ? -15.827 -5.189 21.438 1.00 95.25 100 GLU A C 1
ATOM 853 O O . GLU A 1 100 ? -15.343 -5.949 20.607 1.00 95.25 100 GLU A O 1
ATOM 858 N N . THR A 1 101 ? -15.902 -3.871 21.218 1.00 96.12 101 THR A N 1
ATOM 859 C CA . THR A 1 101 ? -15.626 -3.271 19.896 1.00 96.12 101 THR A CA 1
ATOM 860 C C . THR A 1 101 ? -14.280 -2.561 19.779 1.00 96.12 101 THR A C 1
ATOM 862 O O . THR A 1 101 ? -13.873 -2.222 18.670 1.00 96.12 101 THR A O 1
ATOM 865 N N . THR A 1 102 ? -13.564 -2.308 20.880 1.00 93.62 102 THR A N 1
ATOM 866 C CA . THR A 1 102 ? -12.326 -1.507 20.838 1.00 93.62 102 THR A CA 1
ATOM 867 C C . THR A 1 102 ? -11.236 -2.164 19.981 1.00 93.62 102 THR A C 1
ATOM 869 O O . THR A 1 102 ? -10.565 -3.111 20.403 1.00 93.62 102 THR A O 1
ATOM 872 N N . GLY A 1 103 ? -10.953 -1.580 18.815 1.00 93.31 103 GLY A N 1
ATOM 873 C CA . GLY A 1 103 ? -9.952 -2.072 17.873 1.00 93.31 103 GLY A CA 1
ATOM 874 C C . GLY A 1 103 ? -10.493 -3.060 16.843 1.00 93.31 103 GLY A C 1
ATOM 875 O O . GLY A 1 103 ? -9.712 -3.474 15.989 1.00 93.31 103 GLY A O 1
ATOM 876 N N . LEU A 1 104 ? -11.776 -3.444 16.899 1.00 96.25 104 LEU A N 1
ATOM 877 C CA . LEU A 1 104 ? -12.373 -4.316 15.881 1.00 96.25 104 LEU A CA 1
ATOM 878 C C . LEU A 1 104 ? -12.428 -3.639 14.508 1.00 96.25 104 LEU A C 1
ATOM 880 O O . LEU A 1 104 ? -12.410 -4.324 13.491 1.00 96.25 104 LEU A O 1
ATOM 884 N N . GLU A 1 105 ? -12.386 -2.307 14.447 1.00 95.62 1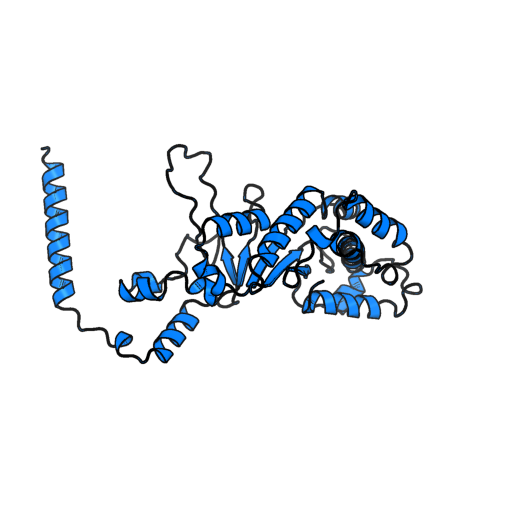05 GLU A N 1
ATOM 885 C CA . GLU A 1 105 ? -12.245 -1.577 13.187 1.00 95.62 105 GLU A CA 1
ATOM 886 C C . GLU A 1 105 ? -10.981 -1.976 12.402 1.00 95.62 105 GLU A C 1
ATOM 888 O O . GLU A 1 105 ? -10.979 -1.942 11.173 1.00 95.62 105 GLU A O 1
ATOM 893 N N . LEU A 1 106 ? -9.925 -2.427 13.091 1.00 96.12 106 LEU A N 1
ATOM 894 C CA . LEU A 1 106 ? -8.695 -2.913 12.457 1.00 96.12 106 LEU A CA 1
ATOM 895 C C . LEU A 1 106 ? -8.876 -4.285 11.790 1.00 96.12 106 LEU A C 1
ATOM 897 O O . LEU A 1 106 ? -8.084 -4.654 10.928 1.00 96.12 106 LEU A O 1
ATOM 901 N N . GLN A 1 107 ? -9.880 -5.054 12.221 1.00 96.75 107 GLN A N 1
ATOM 902 C CA . GLN A 1 107 ? -10.178 -6.382 11.690 1.00 96.75 107 GLN A CA 1
ATOM 903 C C . GLN A 1 107 ? -10.962 -6.306 10.379 1.00 96.75 107 GLN A C 1
ATOM 905 O O . GLN A 1 107 ? -10.736 -7.115 9.480 1.00 96.75 107 GLN A O 1
ATOM 910 N N . TYR A 1 108 ? -11.891 -5.355 10.287 1.00 97.38 108 TYR A N 1
ATOM 911 C CA . TYR A 1 108 ? -12.845 -5.280 9.181 1.00 97.38 108 TYR A CA 1
ATOM 912 C C . TYR A 1 108 ? -12.390 -4.389 8.020 1.00 97.38 108 TYR A C 1
ATOM 914 O O . TYR A 1 108 ? -13.000 -4.416 6.956 1.00 97.38 108 TYR A O 1
ATOM 922 N N . ASN A 1 109 ? -11.311 -3.618 8.188 1.00 97.75 109 ASN A N 1
ATOM 923 C CA . ASN A 1 109 ? -10.840 -2.680 7.171 1.00 97.75 109 ASN A CA 1
ATOM 924 C C . ASN A 1 109 ? -9.391 -2.936 6.757 1.00 97.75 109 ASN A C 1
ATOM 926 O O . ASN A 1 109 ? -8.566 -3.442 7.517 1.00 97.75 109 ASN A O 1
ATOM 930 N N . THR A 1 110 ? -9.069 -2.490 5.547 1.00 97.50 110 THR A N 1
ATOM 931 C CA . THR A 1 110 ? -7.694 -2.302 5.090 1.00 97.50 110 THR A CA 1
ATOM 932 C C . THR A 1 110 ? -7.155 -1.005 5.680 1.00 97.50 110 THR A C 1
ATOM 934 O O . THR A 1 110 ? -7.754 0.053 5.484 1.00 97.50 110 THR A O 1
ATOM 937 N N . LEU A 1 111 ? -6.025 -1.066 6.386 1.00 97.31 111 LEU A N 1
ATOM 938 C CA . LEU A 1 111 ? -5.403 0.135 6.948 1.00 97.31 111 LEU A CA 1
ATOM 939 C C . LEU A 1 111 ? -4.670 0.905 5.854 1.00 97.31 111 LEU A C 1
ATOM 941 O O . LEU A 1 111 ? -3.848 0.326 5.143 1.00 97.31 111 LEU A O 1
ATOM 945 N N . VAL A 1 112 ? -4.940 2.202 5.735 1.00 96.31 112 VAL A N 1
ATOM 946 C CA . VAL A 1 112 ? -4.319 3.061 4.724 1.00 96.31 112 VAL A CA 1
ATOM 947 C C . VAL A 1 112 ? -3.438 4.106 5.390 1.00 96.31 112 VAL A C 1
ATOM 949 O O . VAL A 1 112 ? -3.924 5.012 6.071 1.00 96.31 112 VAL A O 1
ATOM 952 N N . PHE A 1 113 ? -2.136 4.012 5.130 1.00 95.69 113 PHE A N 1
ATOM 953 C CA . PHE A 1 113 ? -1.156 5.022 5.511 1.00 95.69 113 PHE A CA 1
ATOM 954 C C . PHE A 1 113 ? -0.855 5.904 4.301 1.00 95.69 113 PHE A C 1
ATOM 956 O O . PHE A 1 113 ? -0.395 5.429 3.261 1.00 95.69 113 PHE A O 1
ATOM 963 N N . ASN A 1 114 ? -1.112 7.200 4.439 1.00 93.88 114 ASN A N 1
ATOM 964 C CA . ASN A 1 114 ? -0.909 8.192 3.390 1.00 93.88 114 ASN A CA 1
ATOM 965 C C . ASN A 1 114 ? -0.271 9.437 4.009 1.00 93.88 114 ASN A C 1
ATOM 967 O O . ASN A 1 114 ? -0.666 9.868 5.091 1.00 93.88 114 ASN A O 1
ATOM 971 N N . GLN A 1 115 ? 0.712 10.019 3.329 1.00 89.56 115 GLN A N 1
ATOM 972 C CA . GLN A 1 115 ? 1.315 11.283 3.741 1.00 89.56 115 GLN A CA 1
ATOM 973 C C . GLN A 1 115 ? 0.514 12.435 3.132 1.00 89.56 115 GLN A C 1
ATOM 975 O O . GLN A 1 115 ? 0.629 12.715 1.941 1.00 89.56 115 GLN A O 1
ATOM 980 N N . LYS A 1 116 ? -0.301 13.146 3.908 1.00 86.06 116 LYS A N 1
ATOM 981 C CA . LYS A 1 116 ? -1.175 14.214 3.396 1.00 86.06 116 LYS A CA 1
ATOM 982 C C . LYS A 1 116 ? -0.419 15.523 3.216 1.00 86.06 116 LYS A C 1
ATOM 984 O O . LYS A 1 116 ? -0.546 16.133 2.151 1.00 86.06 116 LYS A O 1
ATOM 989 N N . ALA A 1 117 ? 0.447 15.879 4.157 1.00 85.44 117 ALA A N 1
ATOM 990 C CA . ALA A 1 117 ? 1.342 17.029 4.077 1.00 85.44 117 ALA A CA 1
ATOM 991 C C . ALA A 1 117 ? 2.826 16.630 4.105 1.00 85.44 117 ALA A C 1
ATOM 993 O O . ALA A 1 117 ? 3.213 15.635 4.704 1.00 85.44 117 ALA A O 1
ATOM 994 N N . ARG A 1 118 ? 3.697 17.467 3.524 1.00 81.62 118 ARG A N 1
ATOM 995 C CA . ARG A 1 118 ? 5.159 17.240 3.500 1.00 81.62 118 ARG A CA 1
ATOM 996 C C . ARG A 1 118 ? 5.787 17.109 4.897 1.00 81.62 118 ARG A C 1
ATOM 998 O O . ARG A 1 118 ? 6.841 16.504 5.034 1.00 81.62 118 ARG A O 1
ATOM 1005 N N . ALA A 1 119 ? 5.174 17.715 5.914 1.00 84.06 119 ALA A N 1
ATOM 1006 C CA . ALA A 1 119 ? 5.656 17.664 7.294 1.00 84.06 119 ALA A CA 1
ATOM 1007 C C . ALA A 1 119 ? 5.260 16.371 8.035 1.00 84.06 119 ALA A C 1
ATOM 1009 O O . ALA A 1 119 ? 5.799 16.097 9.109 1.00 84.06 119 ALA A O 1
ATOM 1010 N N . GLU A 1 120 ? 4.320 15.595 7.491 1.00 85.62 120 GLU A N 1
ATOM 1011 C CA . GLU A 1 120 ? 3.902 14.322 8.071 1.00 85.62 120 GLU A CA 1
ATOM 1012 C C . GLU A 1 120 ? 4.936 13.225 7.816 1.00 85.62 120 GLU A C 1
ATOM 1014 O O . GLU A 1 120 ? 5.750 13.295 6.892 1.00 85.62 120 GLU A O 1
ATOM 1019 N N . LEU A 1 121 ? 4.870 12.188 8.650 1.00 90.50 121 LEU A N 1
ATOM 1020 C CA . LEU A 1 121 ? 5.624 10.952 8.470 1.00 90.50 121 LEU A CA 1
ATOM 1021 C C . LEU A 1 121 ? 5.338 10.337 7.096 1.00 90.50 121 LEU A C 1
ATOM 1023 O O . LEU A 1 121 ? 4.195 10.327 6.632 1.00 90.50 121 LEU A O 1
ATOM 1027 N N . GLU A 1 122 ? 6.366 9.756 6.487 1.00 92.56 122 GLU A N 1
ATOM 1028 C CA . GLU A 1 122 ? 6.185 8.923 5.299 1.00 92.56 122 GLU A CA 1
ATOM 1029 C C . GLU A 1 122 ? 5.368 7.666 5.645 1.00 92.56 122 GLU A C 1
ATOM 1031 O O . GLU A 1 122 ? 5.400 7.214 6.795 1.00 92.56 122 GLU A O 1
ATOM 1036 N N . PRO A 1 123 ? 4.616 7.079 4.696 1.00 94.94 123 PRO A N 1
ATOM 1037 C CA . PRO A 1 123 ? 3.714 5.964 4.989 1.00 94.94 123 PRO A CA 1
ATOM 1038 C C . PRO A 1 123 ? 4.378 4.744 5.640 1.00 94.94 123 PRO A C 1
ATOM 1040 O O . PRO A 1 123 ? 3.784 4.134 6.526 1.00 94.94 123 PRO A O 1
ATOM 1043 N N . ASP A 1 124 ? 5.612 4.397 5.262 1.00 96.56 124 ASP A N 1
ATOM 1044 C CA . ASP A 1 124 ? 6.372 3.313 5.902 1.00 96.56 124 ASP A CA 1
ATOM 1045 C C . ASP A 1 124 ? 6.701 3.650 7.363 1.00 96.56 124 ASP A C 1
ATOM 1047 O O . ASP A 1 124 ? 6.548 2.815 8.253 1.00 96.56 124 ASP A O 1
ATOM 1051 N N . GLN A 1 125 ? 7.095 4.896 7.635 1.00 95.00 125 GLN A N 1
ATOM 1052 C CA . GLN A 1 125 ? 7.374 5.368 8.988 1.00 95.00 125 GLN A CA 1
ATOM 1053 C C . GLN A 1 125 ? 6.099 5.404 9.830 1.00 95.00 125 GLN A C 1
ATOM 1055 O O . GLN A 1 125 ? 6.142 5.075 11.020 1.00 95.00 125 GLN A O 1
ATOM 1060 N N . GLN A 1 126 ? 4.965 5.771 9.222 1.00 94.38 126 GLN A N 1
ATOM 1061 C CA . GLN A 1 126 ? 3.668 5.674 9.876 1.00 94.38 126 GLN A CA 1
ATOM 1062 C C . GLN A 1 126 ? 3.361 4.213 10.227 1.00 94.38 126 GLN A C 1
ATOM 10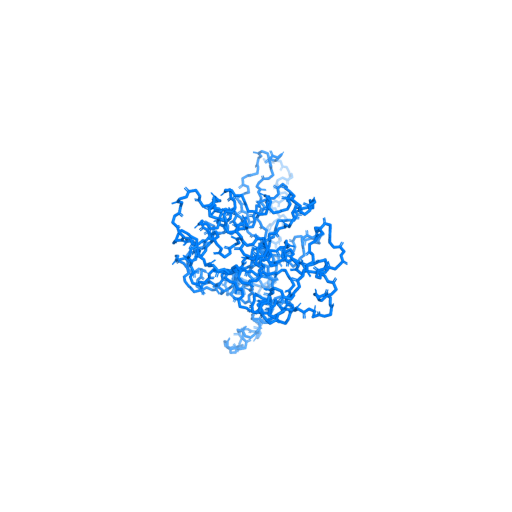64 O O . GLN A 1 126 ? 3.135 3.921 11.395 1.00 94.38 126 GLN A O 1
ATOM 1069 N N . LEU A 1 127 ? 3.465 3.272 9.284 1.00 96.31 127 LEU A N 1
ATOM 1070 C CA . LEU A 1 127 ? 3.259 1.846 9.563 1.00 96.31 127 LEU A CA 1
ATOM 1071 C C . LEU A 1 127 ? 4.135 1.348 10.720 1.00 96.31 127 LEU A C 1
ATOM 1073 O O . LEU A 1 127 ? 3.628 0.748 11.663 1.00 96.31 127 LEU A O 1
ATOM 1077 N N . LEU A 1 128 ? 5.442 1.611 10.684 1.00 96.12 128 LEU A N 1
ATOM 1078 C CA . LEU A 1 128 ? 6.367 1.124 11.711 1.00 96.12 128 LEU A CA 1
ATOM 1079 C C . LEU A 1 128 ? 6.105 1.772 13.079 1.00 96.12 128 LEU A C 1
ATOM 1081 O O . LEU A 1 128 ? 6.201 1.110 14.114 1.00 96.12 128 LEU A O 1
ATOM 1085 N N . THR A 1 129 ? 5.707 3.047 13.099 1.00 94.00 129 THR A N 1
ATOM 1086 C CA . THR A 1 129 ? 5.312 3.730 14.338 1.00 94.00 129 THR A CA 1
ATOM 1087 C C . THR A 1 129 ? 3.999 3.166 14.874 1.00 94.00 129 THR A C 1
ATOM 1089 O O . THR A 1 129 ? 3.926 2.837 16.058 1.00 94.00 129 THR A O 1
ATOM 1092 N N . PHE A 1 130 ? 2.989 2.978 14.018 1.00 94.25 130 PHE A N 1
ATOM 1093 C CA . PHE A 1 130 ? 1.750 2.283 14.373 1.00 94.25 130 PHE A CA 1
ATOM 1094 C C . PHE A 1 130 ? 2.080 0.913 14.952 1.00 94.25 130 PHE A C 1
ATOM 1096 O O . PHE A 1 130 ? 1.535 0.524 15.984 1.00 94.25 130 PHE A O 1
ATOM 1103 N N . ALA A 1 131 ? 3.046 0.225 14.345 1.00 94.50 131 ALA A N 1
ATOM 1104 C CA . ALA A 1 131 ? 3.416 -1.100 14.766 1.00 94.50 131 ALA A CA 1
ATOM 1105 C C . ALA A 1 131 ? 4.051 -1.162 16.152 1.00 94.50 131 ALA A C 1
ATOM 1107 O O . ALA A 1 131 ? 3.729 -2.046 16.941 1.00 94.50 131 ALA A O 1
ATOM 1108 N N . SER A 1 132 ? 4.875 -0.175 16.490 1.00 93.38 132 SER A N 1
ATOM 1109 C CA . SER A 1 132 ? 5.443 -0.055 17.835 1.00 93.38 132 SER A CA 1
ATOM 1110 C C . SER A 1 132 ? 4.400 0.239 18.926 1.00 93.38 132 SER A C 1
ATOM 1112 O O . SER A 1 132 ? 4.638 -0.027 20.102 1.00 93.38 132 SER A O 1
ATOM 1114 N N . LEU A 1 133 ? 3.246 0.796 18.545 1.00 90.38 133 LEU A N 1
ATOM 1115 C CA . LEU A 1 133 ? 2.169 1.194 19.455 1.00 90.38 133 LEU A CA 1
ATOM 1116 C C . LEU A 1 133 ? 1.052 0.143 19.548 1.00 90.38 133 LEU A C 1
ATOM 1118 O O . LEU A 1 133 ? 0.273 0.155 20.504 1.00 90.38 133 LEU A O 1
ATOM 1122 N N . CYS A 1 134 ? 0.949 -0.744 18.558 1.00 90.94 134 CYS A N 1
ATOM 1123 C CA . CYS A 1 134 ? -0.058 -1.793 18.503 1.00 90.94 134 CYS A CA 1
ATOM 1124 C C . CYS A 1 134 ? 0.376 -3.009 19.336 1.00 90.94 134 CYS A C 1
ATOM 1126 O O . CYS A 1 134 ? 1.540 -3.411 19.325 1.00 90.94 134 CYS A O 1
ATOM 1128 N N . SER A 1 135 ? -0.555 -3.621 20.073 1.00 90.69 135 SER A N 1
ATOM 1129 C CA . SER A 1 135 ? -0.235 -4.834 20.827 1.00 90.69 135 SER A CA 1
ATOM 1130 C C . SER A 1 135 ? -0.072 -6.029 19.878 1.00 90.69 135 SER A C 1
ATOM 1132 O O . SER A 1 135 ? -0.865 -6.166 18.944 1.00 90.69 135 SER A O 1
ATOM 1134 N N . PRO A 1 136 ? 0.871 -6.956 20.141 1.00 89.88 136 PRO A N 1
ATOM 1135 C CA . PRO A 1 136 ? 1.091 -8.100 19.262 1.00 89.88 136 PRO A CA 1
ATOM 1136 C C . PRO A 1 136 ? -0.162 -8.938 18.969 1.00 89.88 136 PRO A C 1
ATOM 1138 O O . PRO A 1 136 ? -0.342 -9.430 17.861 1.00 89.88 136 PRO A O 1
ATOM 1141 N N . ALA A 1 137 ? -1.074 -9.048 19.941 1.00 90.88 137 ALA A N 1
ATOM 1142 C CA . ALA A 1 137 ? -2.335 -9.771 19.780 1.00 90.88 137 ALA A CA 1
ATOM 1143 C C . ALA A 1 137 ? -3.228 -9.191 18.666 1.00 90.88 137 ALA A C 1
ATOM 1145 O O . ALA A 1 137 ? -3.883 -9.946 17.945 1.00 90.88 137 ALA A O 1
ATOM 1146 N N . LYS A 1 138 ? -3.225 -7.862 18.487 1.00 92.69 138 LYS A N 1
ATOM 1147 C CA . LYS A 1 138 ? -4.055 -7.175 17.488 1.00 92.69 138 LYS A CA 1
ATOM 1148 C C . LYS A 1 138 ? -3.529 -7.322 16.060 1.00 92.69 138 LYS A C 1
ATOM 1150 O O . LYS A 1 138 ? -4.293 -7.125 15.122 1.00 92.69 138 LYS A O 1
ATOM 1155 N N . TRP A 1 139 ? -2.280 -7.747 15.861 1.00 92.81 139 TRP A N 1
ATOM 1156 C CA . TRP A 1 139 ? -1.761 -8.030 14.515 1.00 92.81 139 TRP A CA 1
ATOM 1157 C C . TRP A 1 139 ? -2.497 -9.145 13.802 1.00 92.81 139 TRP A C 1
ATOM 1159 O O . TRP A 1 139 ? -2.664 -9.101 12.588 1.00 92.81 139 TRP A O 1
ATOM 1169 N N . SER A 1 140 ? -2.981 -10.126 14.561 1.00 94.50 140 SER A N 1
ATOM 1170 C CA . SER A 1 140 ? -3.761 -11.230 14.004 1.00 94.50 140 SER A CA 1
ATOM 1171 C C . SER A 1 140 ? -5.082 -10.768 13.369 1.00 94.50 140 SER A C 1
ATOM 1173 O O . SER A 1 140 ? -5.619 -11.455 12.491 1.00 94.50 140 SER A O 1
ATOM 1175 N N . TRP A 1 141 ? -5.592 -9.602 13.785 1.00 96.25 141 TRP A N 1
ATOM 1176 C CA . TRP A 1 141 ? -6.831 -9.012 13.279 1.00 96.25 141 TRP A CA 1
ATOM 1177 C C . TRP A 1 141 ? -6.620 -8.341 11.927 1.00 96.25 141 TRP A C 1
ATOM 1179 O O . TRP A 1 141 ? -7.450 -8.496 11.036 1.00 96.25 141 TRP A O 1
ATOM 1189 N N . ILE A 1 142 ? -5.486 -7.665 11.748 1.00 97.69 142 ILE A N 1
ATOM 1190 C CA . ILE A 1 142 ? -5.177 -6.923 10.526 1.00 97.69 142 ILE A CA 1
ATOM 1191 C C . ILE A 1 142 ? -4.884 -7.913 9.396 1.00 97.69 142 ILE A C 1
ATOM 1193 O O . ILE A 1 142 ? -4.060 -8.818 9.536 1.00 97.69 142 ILE A O 1
ATOM 1197 N N . LYS A 1 143 ? -5.569 -7.746 8.261 1.00 98.06 143 LYS A N 1
ATOM 1198 C CA . LYS A 1 143 ? -5.385 -8.598 7.071 1.00 98.06 143 LYS A CA 1
ATOM 1199 C C . LYS A 1 143 ? -4.651 -7.896 5.942 1.00 98.06 143 LYS A C 1
ATOM 1201 O O . LYS A 1 143 ? -3.863 -8.535 5.249 1.00 98.06 143 LYS A O 1
ATOM 1206 N N . SER A 1 144 ? -4.883 -6.597 5.760 1.00 98.25 144 SER A N 1
ATOM 1207 C CA . SER A 1 144 ? -4.256 -5.836 4.684 1.00 98.25 144 SER A CA 1
ATOM 1208 C C . SER A 1 144 ? -3.901 -4.414 5.104 1.00 98.25 144 SER A C 1
ATOM 1210 O O . SER A 1 144 ? -4.606 -3.786 5.895 1.00 98.25 144 SER A O 1
ATOM 1212 N N . ILE A 1 145 ? -2.786 -3.929 4.562 1.00 98.38 145 ILE A N 1
ATOM 1213 C CA . ILE A 1 145 ? -2.254 -2.584 4.750 1.00 98.38 145 ILE A CA 1
ATOM 1214 C C . ILE A 1 145 ? -1.874 -2.021 3.379 1.00 98.38 145 ILE A C 1
ATOM 1216 O O . ILE A 1 145 ? -1.218 -2.701 2.589 1.00 98.38 145 ILE A O 1
ATOM 1220 N N . GLU A 1 146 ? -2.232 -0.768 3.119 1.00 98.06 146 GLU A N 1
ATOM 1221 C CA . GLU A 1 146 ? -1.811 -0.013 1.942 1.00 98.06 146 GLU A CA 1
ATOM 1222 C C . GLU A 1 146 ? -0.945 1.187 2.347 1.00 98.06 146 GLU A C 1
ATOM 1224 O O . GLU A 1 146 ? -1.317 1.989 3.205 1.00 98.06 146 GLU A O 1
ATOM 1229 N N . LEU A 1 147 ? 0.213 1.322 1.702 1.00 97.44 147 LEU A N 1
ATOM 1230 C CA . LEU A 1 147 ? 1.169 2.414 1.873 1.00 97.44 147 LEU A CA 1
ATOM 1231 C C . LEU A 1 147 ? 1.140 3.286 0.617 1.00 97.44 147 LEU A C 1
ATOM 1233 O O . LEU A 1 147 ? 1.671 2.898 -0.424 1.00 97.44 147 LEU A O 1
ATOM 1237 N N . HIS A 1 148 ? 0.492 4.446 0.696 1.00 95.31 148 HIS A N 1
ATOM 1238 C CA . HIS A 1 148 ? 0.258 5.331 -0.449 1.00 95.31 148 HIS A CA 1
ATOM 1239 C C . HIS A 1 148 ? 1.396 6.339 -0.592 1.00 95.31 148 HIS A C 1
ATOM 1241 O O . HIS A 1 148 ? 1.445 7.349 0.113 1.00 95.31 148 HIS A O 1
ATOM 1247 N N . ILE A 1 149 ? 2.320 6.064 -1.513 1.00 91.50 149 ILE A N 1
ATOM 1248 C CA . ILE A 1 149 ? 3.509 6.888 -1.742 1.00 91.50 149 ILE A CA 1
ATOM 1249 C C . ILE A 1 149 ? 3.179 7.978 -2.752 1.00 91.50 149 ILE A C 1
ATOM 1251 O O . ILE A 1 149 ? 2.864 7.706 -3.913 1.00 91.50 149 ILE A O 1
ATOM 1255 N N . LYS A 1 150 ? 3.272 9.235 -2.314 1.00 85.75 150 LYS A N 1
ATOM 1256 C CA . LYS A 1 150 ? 3.042 10.383 -3.187 1.00 85.75 150 LYS A CA 1
ATOM 1257 C C . LYS A 1 150 ? 4.179 10.544 -4.185 1.00 85.75 150 LYS A C 1
ATOM 1259 O O . LYS A 1 150 ? 5.346 10.605 -3.815 1.00 85.75 150 LYS A O 1
ATOM 1264 N N . ALA A 1 151 ? 3.814 10.705 -5.452 1.00 77.25 151 ALA A N 1
ATOM 1265 C CA . ALA A 1 151 ? 4.749 11.154 -6.466 1.00 77.25 151 ALA A CA 1
ATOM 1266 C C . ALA A 1 151 ? 5.107 12.618 -6.197 1.00 77.25 151 ALA A C 1
ATOM 1268 O O . ALA A 1 151 ? 4.225 13.469 -6.035 1.00 77.25 151 ALA A O 1
ATOM 1269 N N . LEU A 1 152 ? 6.400 12.923 -6.184 1.00 70.81 152 LEU A N 1
ATOM 1270 C CA . LEU A 1 152 ? 6.855 14.303 -6.261 1.00 70.81 152 LEU A CA 1
ATOM 1271 C C . LEU A 1 152 ? 6.520 14.834 -7.660 1.00 70.81 152 LEU A C 1
ATOM 1273 O O . LEU A 1 152 ? 6.851 14.205 -8.667 1.00 70.81 152 LEU A O 1
ATOM 1277 N N . ALA A 1 153 ? 5.862 15.993 -7.733 1.00 68.50 153 ALA A N 1
ATOM 1278 C CA . ALA A 1 153 ? 5.601 16.664 -9.002 1.00 68.50 153 ALA A CA 1
ATOM 1279 C C . ALA A 1 153 ? 6.935 17.145 -9.595 1.00 68.50 153 ALA A C 1
ATOM 1281 O O . ALA A 1 153 ? 7.469 18.175 -9.186 1.00 68.50 153 ALA A O 1
ATOM 1282 N N . MET A 1 154 ? 7.502 16.366 -10.517 1.00 69.38 154 MET A N 1
ATOM 1283 C CA . MET A 1 154 ? 8.805 16.637 -11.123 1.00 69.38 154 MET A CA 1
ATOM 1284 C C . MET A 1 154 ? 8.834 16.228 -12.601 1.00 69.38 154 MET A C 1
ATOM 1286 O O . MET A 1 154 ? 8.104 15.318 -13.002 1.00 69.38 154 MET A O 1
ATOM 1290 N N . PRO A 1 155 ? 9.717 16.844 -13.414 1.00 69.94 155 PRO A N 1
ATOM 1291 C CA . PRO A 1 155 ? 9.937 16.431 -14.798 1.00 69.94 155 PRO A CA 1
ATOM 1292 C C . PRO A 1 155 ? 10.332 14.950 -14.910 1.00 69.94 155 PRO A C 1
ATOM 1294 O O . PRO A 1 155 ? 11.063 14.439 -14.066 1.00 69.94 155 PRO A O 1
ATOM 1297 N N . TYR A 1 156 ? 9.933 14.276 -15.994 1.00 68.50 156 TYR A N 1
ATOM 1298 C CA . TYR A 1 156 ? 10.129 12.827 -16.184 1.00 68.50 156 TYR A CA 1
ATOM 1299 C C . TYR A 1 156 ? 11.567 12.328 -15.949 1.00 68.50 156 TYR A C 1
ATOM 1301 O O . TYR A 1 156 ? 11.772 11.331 -15.261 1.00 68.50 156 TYR A O 1
ATOM 1309 N N . ARG A 1 157 ? 12.578 13.032 -16.475 1.00 67.19 157 ARG A N 1
ATOM 1310 C CA . ARG A 1 157 ? 13.985 12.636 -16.284 1.00 67.19 157 ARG A CA 1
ATOM 1311 C C . ARG A 1 157 ? 14.401 12.657 -14.816 1.00 67.19 157 ARG A C 1
ATOM 1313 O O . ARG A 1 157 ? 15.101 11.761 -14.372 1.00 67.19 157 ARG A O 1
ATOM 1320 N N . MET A 1 158 ? 13.932 13.652 -14.069 1.00 73.88 158 MET A N 1
ATOM 1321 C CA . MET A 1 158 ? 14.144 13.713 -12.624 1.00 73.88 158 MET A CA 1
ATOM 1322 C C . MET A 1 158 ? 13.336 12.624 -11.925 1.00 73.88 158 MET A C 1
ATOM 1324 O O . MET A 1 158 ? 13.821 11.998 -10.992 1.00 73.88 158 MET A O 1
ATOM 1328 N N . HIS A 1 159 ? 12.129 12.342 -12.410 1.00 73.81 159 HIS A N 1
ATOM 1329 C CA . HIS A 1 159 ? 11.281 11.322 -11.827 1.00 73.81 159 HIS A CA 1
ATOM 1330 C C . HIS A 1 159 ? 11.978 9.955 -11.763 1.00 73.81 159 HIS A C 1
ATOM 1332 O O . HIS A 1 159 ? 11.972 9.357 -10.696 1.00 73.81 159 HIS A O 1
ATOM 1338 N N . LEU A 1 160 ? 12.645 9.492 -12.831 1.00 70.38 160 LEU A N 1
ATOM 1339 C CA . LEU A 1 160 ? 13.408 8.231 -12.793 1.00 70.38 160 LEU A CA 1
ATOM 1340 C C . LEU A 1 160 ? 14.555 8.243 -11.769 1.00 70.38 160 LEU A C 1
ATOM 1342 O O . LEU A 1 160 ? 14.853 7.207 -11.193 1.00 70.38 160 LEU A O 1
ATOM 1346 N N . THR A 1 161 ? 15.168 9.397 -11.506 1.00 73.19 161 THR A N 1
ATOM 1347 C CA . THR A 1 161 ? 16.265 9.509 -10.534 1.00 73.19 161 THR A CA 1
ATOM 1348 C C . THR A 1 161 ? 15.787 9.597 -9.082 1.00 73.19 161 THR A C 1
ATOM 1350 O O . THR A 1 161 ? 16.508 9.208 -8.167 1.00 73.19 161 THR A O 1
ATOM 1353 N N . TYR A 1 162 ? 14.586 10.131 -8.852 1.00 75.31 162 TYR A N 1
ATOM 1354 C CA . TYR A 1 162 ? 14.093 10.449 -7.508 1.00 75.31 162 TYR A CA 1
ATOM 1355 C C . TYR A 1 162 ? 12.976 9.531 -7.009 1.00 75.31 162 TYR A C 1
ATOM 1357 O O . TYR A 1 162 ? 12.691 9.551 -5.814 1.00 75.31 162 TYR A O 1
ATOM 1365 N N . PHE A 1 163 ? 12.337 8.734 -7.874 1.00 81.19 163 PHE A N 1
ATOM 1366 C CA . PHE A 1 163 ? 11.282 7.816 -7.423 1.00 81.19 163 PHE A CA 1
ATOM 1367 C C . PHE A 1 163 ? 11.827 6.632 -6.615 1.00 81.19 163 PHE A C 1
ATOM 1369 O O . PHE A 1 163 ? 11.082 6.028 -5.849 1.00 81.19 163 PHE A O 1
ATOM 1376 N N . LEU A 1 164 ? 13.115 6.307 -6.776 1.00 87.94 164 LEU A N 1
ATOM 1377 C CA . LEU A 1 164 ? 13.790 5.252 -6.034 1.00 87.94 164 LEU A CA 1
ATOM 1378 C C . LEU A 1 164 ? 15.157 5.752 -5.561 1.00 87.94 164 LEU A C 1
ATOM 1380 O O . LEU A 1 164 ? 16.122 5.807 -6.317 1.00 87.94 164 LEU A O 1
ATOM 1384 N N . THR A 1 165 ? 15.223 6.142 -4.292 1.00 90.31 165 THR A N 1
ATOM 1385 C CA . THR A 1 165 ? 16.457 6.585 -3.625 1.00 90.31 165 THR A CA 1
ATOM 1386 C C . THR A 1 165 ? 16.945 5.512 -2.655 1.00 90.31 165 THR A C 1
ATOM 1388 O O . THR A 1 165 ? 16.248 4.533 -2.386 1.00 90.31 165 THR A O 1
ATOM 1391 N N . GLU A 1 166 ? 18.139 5.697 -2.096 1.00 90.50 166 GLU A N 1
ATOM 1392 C CA . GLU A 1 166 ? 18.646 4.817 -1.038 1.00 90.50 166 GLU A CA 1
ATOM 1393 C C . GLU A 1 166 ? 17.716 4.787 0.185 1.00 90.50 166 GLU A C 1
ATOM 1395 O O . GLU A 1 166 ? 17.416 3.705 0.686 1.00 90.50 166 GLU A O 1
ATOM 1400 N N . ASP A 1 167 ? 17.172 5.940 0.586 1.00 91.31 167 ASP A N 1
ATOM 1401 C CA . ASP A 1 167 ? 16.214 6.033 1.694 1.00 91.31 167 ASP A CA 1
ATOM 1402 C C . ASP A 1 167 ? 14.941 5.216 1.423 1.00 91.31 167 ASP A C 1
ATOM 1404 O O . ASP A 1 167 ? 14.452 4.517 2.314 1.00 91.31 167 ASP A O 1
ATOM 1408 N N . HIS A 1 168 ? 14.439 5.232 0.179 1.00 92.38 168 HIS A N 1
ATOM 1409 C CA . HIS A 1 168 ? 13.303 4.401 -0.229 1.00 92.38 168 HIS A CA 1
ATOM 1410 C C . HIS A 1 168 ? 13.636 2.904 -0.147 1.00 92.38 168 HIS A C 1
ATOM 1412 O O . HIS A 1 168 ? 12.827 2.118 0.342 1.00 92.38 168 HIS A O 1
ATOM 1418 N N . LEU A 1 169 ? 14.832 2.489 -0.580 1.00 94.25 169 LEU A N 1
ATOM 1419 C CA . LEU A 1 169 ? 15.258 1.090 -0.471 1.00 94.25 169 LEU A CA 1
ATOM 1420 C C . LEU A 1 169 ? 15.384 0.643 0.987 1.00 94.25 169 LEU A C 1
ATOM 1422 O O . LEU A 1 169 ? 14.992 -0.477 1.323 1.00 94.25 169 LEU A O 1
ATOM 1426 N N . ASP A 1 170 ? 15.899 1.502 1.863 1.00 95.19 170 ASP A N 1
ATOM 1427 C CA . ASP A 1 170 ? 15.995 1.199 3.288 1.00 95.19 170 ASP A CA 1
ATOM 1428 C C . ASP A 1 170 ? 14.606 1.149 3.943 1.00 95.19 170 ASP A C 1
ATOM 1430 O O . ASP A 1 170 ? 14.349 0.277 4.776 1.00 95.19 170 ASP A O 1
ATOM 1434 N N . ALA A 1 171 ? 13.673 2.008 3.521 1.00 95.94 171 ALA A N 1
ATOM 1435 C CA . ALA A 1 171 ? 12.262 1.923 3.897 1.00 95.94 171 ALA A CA 1
ATOM 1436 C C . ALA A 1 171 ? 11.629 0.590 3.482 1.00 95.94 171 ALA A C 1
ATOM 1438 O O . ALA A 1 171 ? 11.047 -0.105 4.320 1.00 95.94 171 ALA A O 1
ATOM 1439 N N . TYR A 1 172 ? 11.811 0.178 2.225 1.00 96.94 172 TYR A N 1
ATOM 1440 C CA . TYR A 1 172 ? 11.289 -1.093 1.724 1.00 96.94 172 TYR A CA 1
ATOM 1441 C C . TYR A 1 172 ? 11.880 -2.290 2.472 1.00 96.94 172 TYR A C 1
ATOM 1443 O O . TYR A 1 172 ? 11.158 -3.246 2.747 1.00 96.94 172 TYR A O 1
ATOM 1451 N N . ALA A 1 173 ? 13.159 -2.240 2.859 1.00 97.31 173 ALA A N 1
ATOM 1452 C CA . ALA A 1 173 ? 13.786 -3.297 3.652 1.00 97.31 173 ALA A CA 1
ATOM 1453 C C . ALA A 1 173 ? 13.174 -3.400 5.062 1.00 97.31 173 ALA A C 1
ATOM 1455 O O . ALA A 1 173 ? 12.897 -4.502 5.543 1.00 97.31 173 ALA A O 1
ATOM 1456 N N . ARG A 1 174 ? 12.896 -2.263 5.721 1.00 97.94 174 ARG A N 1
ATOM 1457 C CA . ARG A 1 174 ? 12.208 -2.253 7.025 1.00 97.94 174 ARG A CA 1
ATOM 1458 C C . ARG A 1 174 ? 10.789 -2.814 6.925 1.00 97.94 174 ARG A C 1
ATOM 1460 O O . ARG A 1 174 ? 10.385 -3.595 7.783 1.00 97.94 174 ARG A O 1
ATOM 1467 N N . VAL A 1 175 ? 10.049 -2.468 5.871 1.00 98.19 175 VAL A N 1
ATOM 1468 C CA . VAL A 1 175 ? 8.700 -3.012 5.650 1.00 98.19 175 VAL A CA 1
ATOM 1469 C C . VAL A 1 175 ? 8.741 -4.494 5.276 1.00 98.19 175 VAL A C 1
ATOM 1471 O O . VAL A 1 175 ? 7.908 -5.257 5.758 1.00 98.19 175 VAL A O 1
ATOM 1474 N N . ALA A 1 176 ? 9.731 -4.949 4.506 1.00 98.38 176 ALA A N 1
ATOM 1475 C CA . ALA A 1 176 ? 9.926 -6.373 4.234 1.00 98.38 176 ALA A CA 1
ATOM 1476 C C . ALA A 1 176 ? 10.213 -7.170 5.519 1.00 98.38 176 ALA A C 1
ATOM 1478 O O . ALA A 1 176 ? 9.658 -8.254 5.691 1.00 98.38 176 ALA A O 1
ATOM 1479 N N . ASN A 1 177 ? 11.004 -6.624 6.454 1.00 98.06 177 ASN A N 1
ATOM 1480 C CA . ASN A 1 177 ? 11.181 -7.215 7.787 1.00 98.06 177 ASN A CA 1
ATOM 1481 C C . ASN A 1 177 ? 9.848 -7.326 8.535 1.00 98.06 177 ASN A C 1
ATOM 1483 O O . ASN A 1 177 ? 9.488 -8.419 8.960 1.00 98.06 177 ASN A O 1
ATOM 1487 N N . PHE A 1 178 ? 9.072 -6.238 8.596 1.00 97.62 178 PHE A N 1
ATOM 1488 C CA . PHE A 1 178 ? 7.736 -6.261 9.198 1.00 97.62 178 PHE A CA 1
ATOM 1489 C C . PHE A 1 178 ? 6.838 -7.345 8.577 1.00 97.62 178 PHE A C 1
ATOM 1491 O O . PHE A 1 178 ? 6.149 -8.066 9.295 1.00 97.62 178 PHE A O 1
ATOM 1498 N N . CYS A 1 179 ? 6.868 -7.494 7.250 1.00 98.12 179 CYS A N 1
ATOM 1499 C CA . CYS A 1 179 ? 6.085 -8.499 6.533 1.00 98.12 179 CYS A CA 1
ATOM 1500 C C . CYS A 1 179 ? 6.517 -9.933 6.867 1.00 98.12 179 CYS A C 1
ATOM 1502 O O . CYS A 1 179 ? 5.659 -10.807 6.986 1.00 98.12 179 CYS A O 1
ATOM 1504 N N . ARG A 1 180 ? 7.824 -10.177 7.042 1.00 97.81 180 ARG A N 1
ATOM 1505 C CA . ARG A 1 180 ? 8.354 -11.479 7.477 1.00 97.81 180 ARG A CA 1
ATOM 1506 C C . ARG A 1 180 ? 7.928 -11.831 8.898 1.00 97.81 180 ARG A C 1
ATOM 1508 O O . ARG A 1 180 ? 7.582 -12.981 9.147 1.00 97.81 180 ARG A O 1
ATOM 1515 N N . ASP A 1 181 ? 7.905 -10.842 9.785 1.00 97.25 181 ASP A N 1
ATOM 1516 C CA . ASP A 1 181 ? 7.464 -11.018 11.171 1.00 97.25 181 ASP A CA 1
ATOM 1517 C C . ASP A 1 181 ? 5.935 -11.183 11.280 1.00 97.25 181 ASP A C 1
ATOM 1519 O O . ASP A 1 181 ? 5.434 -11.715 12.268 1.00 97.25 181 ASP A O 1
ATOM 1523 N N . ASN A 1 182 ? 5.187 -10.758 10.253 1.00 97.44 182 ASN A N 1
ATOM 1524 C CA . ASN A 1 182 ? 3.723 -10.793 10.205 1.00 97.44 182 ASN A CA 1
ATOM 1525 C C . ASN A 1 182 ? 3.221 -11.410 8.883 1.00 97.44 182 ASN A C 1
ATOM 1527 O O . ASN A 1 182 ? 2.595 -10.722 8.068 1.00 97.44 182 ASN A O 1
ATOM 1531 N N . PRO A 1 183 ? 3.466 -12.713 8.641 1.00 97.44 183 PRO A N 1
ATOM 1532 C CA . PRO A 1 183 ? 3.218 -13.352 7.344 1.00 97.44 183 PRO A CA 1
ATOM 1533 C C . PRO A 1 183 ? 1.735 -13.398 6.938 1.00 97.44 183 PRO A C 1
ATOM 1535 O O . PRO A 1 183 ? 1.420 -13.612 5.769 1.00 97.44 183 PRO A O 1
ATOM 1538 N N . ASN A 1 184 ? 0.812 -13.193 7.882 1.00 97.12 184 ASN A N 1
ATOM 1539 C CA . ASN A 1 184 ? -0.632 -13.151 7.643 1.00 97.12 184 ASN A CA 1
ATOM 1540 C C . ASN A 1 184 ? -1.157 -11.778 7.182 1.00 97.12 184 ASN A C 1
ATOM 1542 O O . ASN A 1 184 ? -2.351 -11.669 6.903 1.00 97.12 184 ASN A O 1
ATOM 1546 N N . ILE A 1 185 ? -0.313 -10.741 7.152 1.00 98.12 185 ILE A N 1
ATOM 1547 C CA . ILE A 1 185 ? -0.701 -9.378 6.766 1.00 98.12 185 ILE A CA 1
ATOM 1548 C C . ILE A 1 185 ? -0.216 -9.102 5.346 1.00 98.12 185 ILE A C 1
ATOM 1550 O O . ILE A 1 185 ? 0.984 -9.121 5.094 1.00 98.12 185 ILE A O 1
ATOM 1554 N N . GLN A 1 186 ? -1.117 -8.797 4.414 1.00 98.56 186 GLN A N 1
ATOM 1555 C CA . GLN A 1 186 ? -0.729 -8.347 3.077 1.00 98.56 186 GLN A CA 1
ATOM 1556 C C . GLN A 1 186 ? -0.401 -6.851 3.091 1.00 98.56 186 GLN A C 1
ATOM 1558 O O . GLN A 1 186 ? -1.285 -6.034 3.347 1.00 98.56 186 GLN A O 1
ATOM 1563 N N . VAL A 1 187 ? 0.834 -6.484 2.750 1.00 98.56 187 VAL A N 1
ATOM 1564 C CA . VAL A 1 187 ? 1.260 -5.084 2.639 1.00 98.56 187 VAL A CA 1
ATOM 1565 C C . VAL A 1 187 ? 1.417 -4.703 1.169 1.00 98.56 187 VAL A C 1
ATOM 1567 O O . VAL A 1 187 ? 2.134 -5.355 0.407 1.00 98.56 187 VAL A O 1
ATOM 1570 N N . LYS A 1 188 ? 0.734 -3.632 0.768 1.00 98.50 188 LYS A N 1
ATOM 1571 C CA . LYS A 1 188 ? 0.724 -3.111 -0.599 1.00 98.50 188 LYS A CA 1
ATOM 1572 C C . LYS A 1 188 ? 1.345 -1.721 -0.622 1.00 98.50 188 LYS A C 1
ATOM 1574 O O . LYS A 1 188 ? 0.827 -0.812 0.017 1.00 98.50 188 LYS A O 1
ATOM 1579 N N . TYR A 1 189 ? 2.413 -1.530 -1.381 1.00 97.62 189 TYR A N 1
ATOM 1580 C CA . TYR A 1 189 ? 2.863 -0.190 -1.752 1.00 97.62 189 TYR A CA 1
ATOM 1581 C C . TYR A 1 189 ? 2.053 0.289 -2.949 1.00 97.62 189 TYR A C 1
ATOM 1583 O O . TYR A 1 189 ? 2.117 -0.322 -4.012 1.00 97.62 189 TYR A O 1
ATOM 1591 N N . ILE A 1 190 ? 1.305 1.374 -2.780 1.00 96.38 190 ILE A N 1
ATOM 1592 C CA . ILE A 1 190 ? 0.577 2.034 -3.861 1.00 96.38 190 ILE A CA 1
ATOM 1593 C C . ILE A 1 190 ? 1.440 3.196 -4.346 1.00 96.38 190 ILE A C 1
ATOM 1595 O O . ILE A 1 190 ? 1.660 4.167 -3.619 1.00 96.38 190 ILE A O 1
ATOM 1599 N N . LEU A 1 191 ? 1.987 3.067 -5.553 1.00 92.75 191 LEU A N 1
ATOM 1600 C CA . LEU A 1 191 ? 2.927 4.029 -6.115 1.00 92.75 191 LEU A CA 1
ATOM 1601 C C . LEU A 1 191 ? 2.183 5.018 -7.018 1.00 92.75 191 LEU A C 1
ATOM 1603 O O . LEU A 1 191 ? 1.834 4.695 -8.154 1.00 92.75 191 LEU A O 1
ATOM 1607 N N . ASN A 1 192 ? 1.993 6.254 -6.545 1.00 88.50 192 ASN A N 1
ATOM 1608 C CA . ASN A 1 192 ? 1.324 7.310 -7.324 1.00 88.50 192 ASN A CA 1
ATOM 1609 C C . ASN A 1 192 ? 2.108 7.719 -8.575 1.00 88.50 192 ASN A C 1
ATOM 1611 O O . ASN A 1 192 ? 1.572 8.374 -9.465 1.00 88.50 192 ASN A O 1
ATOM 1615 N N . SER A 1 193 ? 3.383 7.343 -8.643 1.00 84.44 193 SER A N 1
ATOM 1616 C CA . SER A 1 193 ? 4.231 7.559 -9.804 1.00 84.44 193 SER A CA 1
ATOM 1617 C C . SER A 1 193 ? 3.977 6.593 -10.960 1.00 84.44 193 SER A C 1
ATOM 1619 O O . SER A 1 193 ? 4.343 6.893 -12.100 1.00 84.44 193 SER A O 1
ATOM 1621 N N . LEU A 1 194 ? 3.373 5.436 -10.677 1.00 86.50 194 LEU A N 1
ATOM 1622 C CA . LEU A 1 194 ? 2.989 4.446 -11.675 1.00 86.50 194 LEU A CA 1
ATOM 1623 C C . LEU A 1 194 ? 1.595 4.800 -12.208 1.00 86.50 194 LEU A C 1
ATOM 1625 O O . LEU A 1 194 ? 0.612 4.125 -11.917 1.00 86.50 194 LEU A O 1
ATOM 1629 N N . TYR A 1 195 ? 1.535 5.893 -12.970 1.00 85.56 195 TYR A N 1
ATOM 1630 C CA . TYR A 1 195 ? 0.334 6.424 -13.614 1.00 85.56 195 TYR A CA 1
ATOM 1631 C C . TYR A 1 195 ? 0.543 6.494 -15.133 1.00 85.56 195 TYR A C 1
ATOM 1633 O O . TYR A 1 195 ? 1.638 6.819 -15.590 1.00 85.56 195 TYR A O 1
ATOM 1641 N N . TRP A 1 196 ? -0.496 6.214 -15.926 1.00 85.88 196 TRP A N 1
ATOM 1642 C CA . TRP A 1 196 ? -0.409 6.161 -17.399 1.00 85.88 196 TRP A CA 1
ATOM 1643 C C . TRP A 1 196 ? -1.321 7.152 -18.124 1.00 85.88 196 TRP A C 1
ATOM 1645 O O . TRP A 1 196 ? -1.296 7.215 -19.353 1.00 85.88 196 TRP A O 1
ATOM 1655 N N . GLY A 1 197 ? -2.118 7.927 -17.391 1.00 79.62 197 GLY A N 1
ATOM 1656 C CA . GLY A 1 197 ? -3.048 8.874 -17.987 1.00 79.62 197 GLY A CA 1
ATOM 1657 C C . GLY A 1 197 ? -2.401 10.151 -18.519 1.00 79.62 197 GLY A C 1
ATOM 1658 O O . GLY A 1 197 ? -1.368 10.620 -18.029 1.00 79.62 197 GLY A O 1
ATOM 1659 N N . ALA A 1 198 ? -3.038 10.744 -19.526 1.00 66.69 198 ALA A N 1
ATOM 1660 C CA . ALA A 1 198 ? -2.594 11.991 -20.136 1.00 66.69 198 ALA A CA 1
ATOM 1661 C C . ALA A 1 198 ? -3.034 13.177 -19.263 1.00 66.69 198 ALA A C 1
ATOM 1663 O O . ALA A 1 198 ? -4.185 13.595 -19.313 1.00 66.69 198 ALA A O 1
ATOM 1664 N N . GLY A 1 199 ? -2.134 13.721 -18.441 1.00 63.16 199 GLY A N 1
ATOM 1665 C CA . GLY A 1 199 ? -2.431 14.940 -17.675 1.00 63.16 199 GLY A CA 1
ATOM 1666 C C . GLY A 1 199 ? -1.704 15.082 -16.345 1.00 63.16 199 GLY A C 1
ATOM 1667 O O . GLY A 1 199 ? -1.643 16.185 -15.809 1.00 63.16 199 GLY A O 1
ATOM 1668 N N . TYR A 1 200 ? -1.104 14.013 -15.821 1.00 58.44 200 TYR A N 1
ATOM 1669 C CA . TYR A 1 200 ? -0.242 14.152 -14.652 1.00 58.44 200 TYR A CA 1
ATOM 1670 C C . TYR A 1 200 ? 1.093 14.785 -15.063 1.00 58.44 200 TYR A C 1
ATOM 1672 O O . TYR A 1 200 ? 1.661 14.424 -16.092 1.00 58.44 200 TYR A O 1
ATOM 1680 N N . HIS A 1 201 ? 1.612 15.708 -14.245 1.00 52.94 201 HIS A N 1
ATOM 1681 C CA . HIS A 1 201 ? 2.860 16.472 -14.445 1.00 52.94 201 HIS A CA 1
ATOM 1682 C C . HIS A 1 201 ? 4.148 15.624 -14.577 1.00 52.94 201 HIS A C 1
ATOM 1684 O O . HIS A 1 201 ? 5.256 16.156 -14.550 1.00 52.94 201 HIS A O 1
ATOM 1690 N N . VAL A 1 202 ? 4.014 14.312 -14.743 1.00 54.03 202 VAL A N 1
ATOM 1691 C CA . VAL A 1 202 ? 5.080 13.330 -14.879 1.00 54.03 202 VAL A CA 1
ATOM 1692 C C . VAL A 1 202 ? 4.943 12.728 -16.277 1.00 54.03 202 VAL A C 1
ATOM 1694 O O . VAL A 1 202 ? 4.231 11.753 -16.490 1.00 54.03 202 VAL A O 1
ATOM 1697 N N . GLY A 1 203 ? 5.530 13.400 -17.268 1.00 51.25 203 GLY A N 1
ATOM 1698 C CA . GLY A 1 203 ? 5.312 13.154 -18.698 1.00 51.25 203 GLY A CA 1
A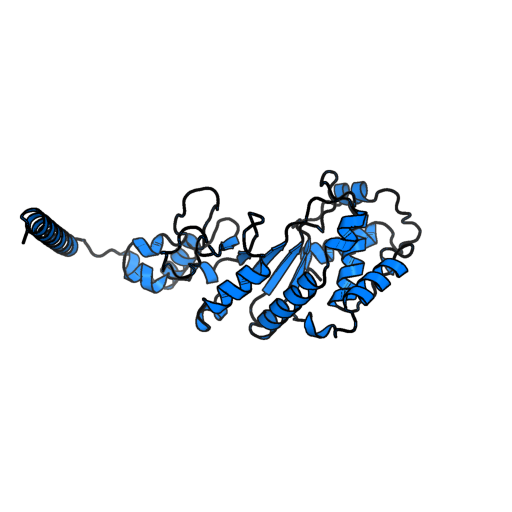TOM 1699 C C . GLY A 1 203 ? 5.810 11.804 -19.211 1.00 51.25 203 GLY A C 1
ATOM 1700 O O . GLY A 1 203 ? 6.788 11.761 -19.950 1.00 51.25 203 GLY A O 1
ATOM 1701 N N . ALA A 1 204 ? 5.146 10.714 -18.843 1.00 62.19 204 ALA A N 1
ATOM 1702 C CA . ALA A 1 204 ? 5.645 9.388 -19.161 1.00 62.19 204 ALA A CA 1
ATOM 1703 C C . ALA A 1 204 ? 4.586 8.385 -19.629 1.00 62.19 204 ALA A C 1
ATOM 1705 O O . ALA A 1 204 ? 4.970 7.402 -20.252 1.00 62.19 204 ALA A O 1
ATOM 1706 N N . GLY A 1 205 ? 3.289 8.622 -19.396 1.00 85.31 205 GLY A N 1
ATOM 1707 C CA . GLY A 1 205 ? 2.214 7.759 -19.905 1.00 85.31 205 GLY A CA 1
ATOM 1708 C C . GLY A 1 205 ? 2.502 6.261 -19.710 1.00 85.31 205 GLY A C 1
ATOM 1709 O O . GLY A 1 205 ? 3.008 5.845 -18.669 1.00 85.31 205 GLY A O 1
ATOM 1710 N N . ALA A 1 206 ? 2.244 5.451 -20.734 1.00 90.56 206 ALA A N 1
ATOM 1711 C CA . ALA A 1 206 ? 2.537 4.018 -20.722 1.00 90.56 206 ALA A CA 1
ATOM 1712 C C . ALA A 1 206 ? 4.044 3.709 -20.632 1.00 90.56 206 ALA A C 1
ATOM 1714 O O . ALA A 1 206 ? 4.448 2.790 -19.925 1.00 90.56 206 ALA A O 1
ATOM 1715 N N . ARG A 1 207 ? 4.901 4.505 -21.283 1.00 89.12 207 ARG A N 1
ATOM 1716 C CA . ARG A 1 207 ? 6.362 4.308 -21.244 1.00 89.12 207 ARG A CA 1
ATOM 1717 C C . ARG A 1 207 ? 6.929 4.455 -19.829 1.00 89.12 207 ARG A C 1
ATOM 1719 O O . ARG A 1 207 ? 7.840 3.740 -19.433 1.00 89.12 207 ARG A O 1
ATOM 1726 N N . GLY A 1 208 ? 6.397 5.389 -19.051 1.00 87.94 208 GLY A N 1
ATOM 1727 C CA . GLY A 1 208 ? 6.867 5.707 -17.710 1.00 87.94 208 GLY A CA 1
ATOM 1728 C C . GLY A 1 208 ? 6.674 4.590 -16.720 1.00 87.94 208 GLY A C 1
ATOM 1729 O O . GLY A 1 208 ? 7.607 4.261 -15.994 1.00 87.94 208 GLY A O 1
ATOM 1730 N N . ILE A 1 209 ? 5.469 4.025 -16.703 1.00 91.19 209 ILE A N 1
ATOM 1731 C CA . ILE A 1 209 ? 5.156 2.889 -15.842 1.00 91.19 209 ILE A CA 1
ATOM 1732 C C . ILE A 1 209 ? 5.992 1.665 -16.231 1.00 91.19 209 ILE A C 1
ATOM 1734 O O . ILE A 1 209 ? 6.506 1.000 -15.339 1.00 91.19 209 ILE A O 1
ATOM 1738 N N . ILE A 1 210 ? 6.228 1.425 -17.527 1.00 93.88 210 ILE A N 1
ATOM 1739 C CA . ILE A 1 210 ? 7.111 0.342 -17.986 1.00 93.88 210 ILE A CA 1
ATOM 1740 C C . ILE A 1 210 ? 8.554 0.573 -17.534 1.00 93.88 210 ILE A C 1
ATOM 1742 O O . ILE A 1 210 ? 9.131 -0.301 -16.891 1.00 93.88 210 ILE A O 1
ATOM 1746 N N . ASN A 1 211 ? 9.119 1.759 -17.773 1.00 92.38 211 ASN A N 1
ATOM 1747 C CA . ASN A 1 211 ? 10.497 2.067 -17.380 1.00 92.38 211 ASN A CA 1
ATOM 1748 C C . ASN A 1 211 ? 10.690 1.986 -15.856 1.00 92.38 211 ASN A C 1
ATOM 1750 O O . ASN A 1 211 ? 11.667 1.405 -15.389 1.00 92.38 211 ASN A O 1
ATOM 1754 N N . GLN A 1 212 ? 9.744 2.513 -15.069 1.00 91.94 212 GLN A N 1
ATOM 1755 C CA . GLN A 1 212 ? 9.774 2.383 -13.608 1.00 91.94 212 GLN A CA 1
ATOM 1756 C C . GLN A 1 212 ? 9.635 0.922 -13.164 1.00 91.94 212 GLN A C 1
ATOM 1758 O O . GLN A 1 212 ? 10.347 0.494 -12.259 1.00 91.94 212 GLN A O 1
ATOM 1763 N N . GLY A 1 213 ? 8.763 0.149 -13.814 1.00 94.44 213 GLY A N 1
ATOM 1764 C CA . GLY A 1 213 ? 8.605 -1.277 -13.556 1.00 94.44 213 GLY A CA 1
ATOM 1765 C C . GLY A 1 213 ? 9.892 -2.060 -13.813 1.00 94.44 213 GLY A C 1
ATOM 1766 O O . GLY A 1 213 ? 10.304 -2.822 -12.945 1.00 94.44 213 GLY A O 1
ATOM 1767 N N . ILE A 1 214 ? 10.582 -1.817 -14.936 1.00 95.50 214 ILE A N 1
ATOM 1768 C CA . ILE A 1 214 ? 11.886 -2.436 -15.244 1.00 95.50 214 ILE A CA 1
ATOM 1769 C C . ILE A 1 214 ? 12.896 -2.151 -14.125 1.00 95.50 214 ILE A C 1
ATOM 1771 O O . ILE A 1 214 ? 13.516 -3.075 -13.594 1.00 95.50 214 ILE A O 1
ATOM 1775 N N . VAL A 1 215 ? 13.019 -0.883 -13.718 1.00 94.94 215 VAL A N 1
ATOM 1776 C CA . VAL A 1 215 ? 13.941 -0.472 -12.649 1.00 94.94 215 VAL A CA 1
ATOM 1777 C C . VAL A 1 215 ? 13.575 -1.128 -11.312 1.00 94.94 215 VAL A C 1
ATOM 1779 O O . VAL A 1 215 ? 14.465 -1.631 -10.628 1.00 94.94 215 VAL A O 1
ATOM 1782 N N . LEU A 1 216 ? 12.291 -1.171 -10.936 1.00 95.12 216 LEU A N 1
ATOM 1783 C CA . LEU A 1 216 ? 11.845 -1.766 -9.669 1.00 95.12 216 LEU A CA 1
ATOM 1784 C C . LEU A 1 216 ? 12.012 -3.289 -9.646 1.00 95.12 216 LEU A C 1
ATOM 1786 O O . LEU A 1 216 ? 12.486 -3.824 -8.644 1.00 95.12 216 LEU A O 1
ATOM 1790 N N . HIS A 1 217 ? 11.687 -3.989 -10.738 1.00 96.69 217 HIS A N 1
ATOM 1791 C CA . HIS A 1 217 ? 11.932 -5.432 -10.873 1.00 96.69 217 HIS A CA 1
ATOM 1792 C C . HIS A 1 217 ? 13.415 -5.750 -10.709 1.00 96.69 217 HIS A C 1
ATOM 1794 O O . HIS A 1 217 ? 13.786 -6.638 -9.934 1.00 96.69 217 HIS A O 1
ATOM 1800 N N . LYS A 1 218 ? 14.282 -4.965 -11.352 1.00 96.06 218 LYS A N 1
ATOM 1801 C CA . LYS A 1 218 ? 15.724 -5.153 -11.228 1.00 96.06 218 LYS A CA 1
ATOM 1802 C C . LYS A 1 218 ? 16.239 -4.829 -9.826 1.00 96.06 218 LYS A C 1
ATOM 1804 O O . LYS A 1 218 ? 16.986 -5.622 -9.253 1.00 96.06 218 LYS A O 1
ATOM 1809 N N . ALA A 1 219 ? 15.828 -3.701 -9.251 1.00 95.19 219 ALA A N 1
ATOM 1810 C CA . ALA A 1 219 ? 16.311 -3.241 -7.951 1.00 95.19 219 ALA A CA 1
ATOM 1811 C C . ALA A 1 219 ? 15.802 -4.099 -6.780 1.00 95.19 219 ALA A C 1
ATOM 1813 O O . ALA A 1 219 ? 16.555 -4.377 -5.851 1.00 95.19 219 ALA A O 1
ATOM 1814 N N . LEU A 1 220 ? 14.540 -4.537 -6.811 1.00 96.00 220 LEU A N 1
ATOM 1815 C CA . LEU A 1 220 ? 13.885 -5.175 -5.661 1.00 96.00 220 LEU A CA 1
ATOM 1816 C C . LEU A 1 220 ? 13.783 -6.698 -5.771 1.00 96.00 220 LEU A C 1
ATOM 1818 O O . LEU A 1 220 ? 13.524 -7.357 -4.759 1.00 96.00 220 LEU A O 1
ATOM 1822 N N . ARG A 1 221 ? 13.931 -7.261 -6.978 1.00 96.19 221 ARG A N 1
ATOM 1823 C CA . ARG A 1 221 ? 13.749 -8.699 -7.249 1.00 96.19 221 ARG A CA 1
ATOM 1824 C C . ARG A 1 221 ? 14.882 -9.331 -8.064 1.00 96.19 221 ARG A C 1
ATOM 1826 O O . ARG A 1 221 ? 14.918 -10.550 -8.162 1.00 96.19 221 ARG A O 1
ATOM 1833 N N . ASP A 1 222 ? 15.802 -8.532 -8.607 1.00 96.56 222 ASP A N 1
ATOM 1834 C CA . ASP A 1 222 ? 16.827 -8.961 -9.575 1.00 96.56 222 ASP A CA 1
ATOM 1835 C C . ASP A 1 222 ? 16.258 -9.652 -10.824 1.00 96.56 222 ASP A C 1
ATOM 1837 O O . ASP A 1 222 ? 16.915 -10.495 -11.431 1.00 96.56 222 ASP A O 1
ATOM 1841 N N . VAL A 1 223 ? 15.026 -9.307 -11.209 1.00 96.94 223 VAL A N 1
ATOM 1842 C CA . VAL A 1 223 ? 14.360 -9.891 -12.378 1.00 96.94 223 VAL A CA 1
ATOM 1843 C C . VAL A 1 223 ? 14.664 -9.041 -13.605 1.00 96.94 223 VAL A C 1
ATOM 1845 O O . VAL A 1 223 ? 14.520 -7.818 -13.582 1.00 96.94 223 VAL A O 1
ATOM 1848 N N . ASP A 1 224 ? 15.089 -9.700 -14.680 1.00 96.69 224 ASP A N 1
ATOM 1849 C CA . ASP A 1 224 ? 15.274 -9.079 -15.985 1.00 96.69 224 ASP A CA 1
ATOM 1850 C C . ASP A 1 224 ? 13.945 -9.078 -16.754 1.00 96.69 224 ASP A C 1
ATOM 1852 O O . ASP A 1 224 ? 13.399 -10.126 -17.097 1.00 96.69 224 ASP A O 1
ATOM 1856 N N . VAL A 1 225 ? 13.421 -7.879 -17.002 1.00 96.50 225 VAL A N 1
ATOM 1857 C CA . VAL A 1 225 ? 12.238 -7.633 -17.841 1.00 96.50 225 VAL A CA 1
ATOM 1858 C C . VAL A 1 225 ? 12.576 -6.701 -19.013 1.00 96.50 225 VAL A C 1
ATOM 1860 O O . VAL A 1 225 ? 11.736 -5.932 -19.477 1.00 96.50 225 VAL A O 1
ATOM 1863 N N . SER A 1 226 ? 13.823 -6.755 -19.498 1.00 95.19 226 SER A N 1
ATOM 1864 C CA . SER A 1 226 ? 14.334 -5.949 -20.621 1.00 95.19 226 SER A CA 1
ATOM 1865 C C . SER A 1 226 ? 13.506 -6.069 -21.895 1.00 95.19 226 SER A C 1
ATOM 1867 O O . SER A 1 226 ? 13.398 -5.096 -22.642 1.00 95.19 226 SER A O 1
ATOM 1869 N N . TYR A 1 227 ? 12.865 -7.222 -22.110 1.00 95.19 227 TYR A N 1
ATOM 1870 C CA . TYR A 1 227 ? 11.976 -7.471 -23.246 1.00 95.19 227 TYR A CA 1
ATOM 1871 C C . TYR A 1 227 ? 10.815 -6.466 -23.341 1.00 95.19 227 TYR A C 1
ATOM 1873 O O . TYR A 1 227 ? 10.240 -6.298 -24.413 1.00 95.19 227 TYR A O 1
ATOM 1881 N N . LEU A 1 228 ? 10.478 -5.768 -22.249 1.00 94.56 228 LEU A N 1
ATOM 1882 C CA . LEU A 1 228 ? 9.463 -4.718 -22.257 1.00 94.56 228 LEU A CA 1
ATOM 1883 C C . LEU A 1 228 ? 9.949 -3.422 -22.911 1.00 94.56 228 LEU A C 1
ATOM 1885 O O . LEU A 1 228 ? 9.128 -2.686 -23.438 1.00 94.56 228 LEU A O 1
ATOM 1889 N N . HIS A 1 229 ? 11.243 -3.106 -22.904 1.00 93.06 229 HIS A N 1
ATOM 1890 C CA . HIS A 1 229 ? 11.738 -1.897 -23.568 1.00 93.06 229 HIS A CA 1
ATOM 1891 C C . HIS A 1 229 ? 13.178 -2.073 -24.074 1.00 93.06 229 HIS A C 1
ATOM 1893 O O . HIS A 1 229 ? 14.086 -1.413 -23.564 1.00 93.06 229 HIS A O 1
ATOM 1899 N N . PRO A 1 230 ? 13.417 -2.900 -25.109 1.00 91.50 230 PRO A N 1
ATOM 1900 C CA . PRO A 1 230 ? 14.769 -3.299 -25.511 1.00 91.50 230 PRO A CA 1
ATOM 1901 C C . PRO A 1 230 ? 15.735 -2.133 -25.775 1.00 91.50 230 PRO A C 1
ATOM 1903 O O . PRO A 1 230 ? 16.895 -2.207 -25.385 1.00 91.50 230 PRO A O 1
ATOM 1906 N N . GLN A 1 231 ? 15.244 -1.025 -26.346 1.00 90.06 231 GLN A N 1
ATOM 1907 C CA . GLN A 1 231 ? 16.045 0.172 -26.651 1.00 90.06 231 GLN A CA 1
ATOM 1908 C C . GLN A 1 231 ? 16.688 0.843 -25.428 1.00 90.06 231 GLN A C 1
ATOM 1910 O O . GLN A 1 231 ? 17.771 1.403 -25.543 1.00 90.06 231 GLN A O 1
ATOM 1915 N N . GLU A 1 232 ? 16.013 0.821 -24.275 1.00 89.56 232 GLU A N 1
ATOM 1916 C CA . GLU A 1 232 ? 16.443 1.525 -23.052 1.00 89.56 232 GLU A CA 1
ATOM 1917 C C . GLU A 1 232 ? 16.730 0.558 -21.903 1.00 89.56 232 GLU A C 1
ATOM 1919 O O . GLU A 1 232 ? 17.150 0.968 -20.823 1.00 89.56 232 GLU A O 1
ATOM 1924 N N . ALA A 1 233 ? 16.503 -0.739 -22.118 1.00 91.81 233 ALA A N 1
ATOM 1925 C CA . ALA A 1 233 ? 16.579 -1.738 -21.072 1.00 91.81 233 ALA A CA 1
ATOM 1926 C C . ALA A 1 233 ? 17.965 -1.813 -20.430 1.00 91.81 233 ALA A C 1
ATOM 1928 O O . ALA A 1 233 ? 18.036 -1.961 -19.216 1.00 91.81 233 ALA A O 1
ATOM 1929 N N . ALA A 1 234 ? 19.047 -1.687 -21.206 1.00 94.44 234 ALA A N 1
ATOM 1930 C CA . ALA A 1 234 ? 20.406 -1.738 -20.669 1.00 94.44 234 ALA A CA 1
ATOM 1931 C C . ALA A 1 234 ? 20.624 -0.661 -19.591 1.00 94.44 234 ALA A C 1
ATOM 1933 O O . ALA A 1 234 ? 20.953 -0.999 -18.454 1.00 94.44 234 ALA A O 1
ATOM 1934 N N . ASP A 1 235 ? 20.322 0.600 -19.912 1.00 92.88 235 ASP A N 1
ATOM 1935 C CA . ASP A 1 235 ? 20.466 1.732 -18.991 1.00 92.88 235 ASP A CA 1
ATOM 1936 C C . ASP A 1 235 ? 19.532 1.601 -17.776 1.00 92.88 235 ASP A C 1
ATOM 1938 O O . ASP A 1 235 ? 19.926 1.873 -16.641 1.00 92.88 235 ASP A O 1
ATOM 1942 N N . LEU A 1 236 ? 18.287 1.154 -17.986 1.00 93.25 236 LEU A N 1
ATOM 1943 C CA . LEU A 1 236 ? 17.305 0.975 -16.908 1.00 93.25 236 LEU A CA 1
ATOM 1944 C C . LEU A 1 236 ? 17.694 -0.166 -15.953 1.00 93.25 236 LEU A C 1
ATOM 1946 O O . LEU A 1 236 ? 17.558 -0.032 -14.733 1.00 93.25 236 LEU A O 1
ATOM 1950 N N . LEU A 1 237 ? 18.188 -1.284 -16.490 1.00 94.94 237 LEU A N 1
ATOM 1951 C CA . LEU A 1 237 ? 18.667 -2.417 -15.701 1.00 94.94 237 LEU A CA 1
ATOM 1952 C C . LEU A 1 237 ? 19.952 -2.066 -14.948 1.00 94.94 237 LEU A C 1
ATOM 1954 O O . LEU A 1 237 ? 20.082 -2.421 -13.773 1.00 94.94 237 LEU A O 1
ATOM 1958 N N . GLU A 1 238 ? 20.887 -1.362 -15.591 1.00 94.75 238 GLU A N 1
ATOM 1959 C CA . GLU A 1 238 ? 22.094 -0.860 -14.935 1.00 94.75 238 GLU A CA 1
ATOM 1960 C C . GLU A 1 238 ? 21.719 0.085 -13.795 1.00 94.75 238 GLU A C 1
ATOM 1962 O O . GLU A 1 238 ? 22.171 -0.107 -12.666 1.00 94.75 238 GLU A O 1
ATOM 1967 N N . TYR A 1 239 ? 20.812 1.032 -14.041 1.00 92.81 239 TYR A N 1
ATOM 1968 C CA . TYR A 1 239 ? 20.334 1.955 -13.018 1.00 92.81 239 TYR A CA 1
ATOM 1969 C C . TYR A 1 239 ? 19.723 1.219 -11.814 1.00 92.81 239 TYR A C 1
ATOM 1971 O O . TYR A 1 239 ? 20.122 1.458 -10.670 1.00 92.81 239 TYR A O 1
ATOM 1979 N N . GLY A 1 240 ? 18.828 0.252 -12.051 1.00 92.81 240 GLY A N 1
ATOM 1980 C CA . GLY A 1 240 ? 18.261 -0.586 -10.989 1.00 92.81 240 GLY A CA 1
ATOM 1981 C C . GLY A 1 240 ? 19.315 -1.406 -10.230 1.00 92.81 240 GLY A C 1
ATOM 1982 O O . GLY A 1 240 ? 19.227 -1.564 -9.011 1.00 92.81 240 GLY A O 1
ATOM 1983 N N . ALA A 1 241 ? 20.349 -1.900 -10.918 1.00 94.31 241 ALA A N 1
ATOM 1984 C CA . ALA A 1 241 ? 21.451 -2.628 -10.293 1.00 94.31 241 ALA A CA 1
ATOM 1985 C C . ALA A 1 241 ? 22.347 -1.717 -9.434 1.00 94.31 241 ALA A C 1
ATOM 1987 O O . ALA A 1 241 ? 22.682 -2.088 -8.306 1.00 94.31 241 ALA A O 1
ATOM 1988 N N . VAL A 1 242 ? 22.686 -0.523 -9.930 1.00 93.94 242 VAL A N 1
ATOM 1989 C CA . VAL A 1 242 ? 23.497 0.483 -9.226 1.00 93.94 242 VAL A CA 1
ATOM 1990 C C . VAL A 1 242 ? 22.805 0.947 -7.949 1.00 93.94 242 VAL A C 1
ATOM 1992 O O . VAL A 1 242 ? 23.460 1.052 -6.910 1.00 93.94 242 VAL A O 1
ATOM 1995 N N . LEU A 1 243 ? 21.483 1.151 -7.982 1.00 91.38 243 LEU A N 1
ATOM 1996 C CA . LEU A 1 243 ? 20.705 1.544 -6.803 1.00 91.38 243 LEU A CA 1
ATOM 1997 C C . LEU A 1 243 ? 20.842 0.554 -5.638 1.00 91.38 243 LEU A C 1
ATOM 1999 O O . LEU A 1 243 ? 20.876 0.975 -4.483 1.00 91.38 243 LEU A O 1
ATOM 2003 N N . ARG A 1 244 ? 21.007 -0.748 -5.916 1.00 90.50 244 ARG A N 1
ATOM 2004 C CA . ARG A 1 244 ? 21.243 -1.746 -4.860 1.00 90.50 244 ARG A CA 1
ATOM 2005 C C . ARG A 1 244 ? 22.590 -1.572 -4.160 1.00 90.50 244 ARG A C 1
ATOM 2007 O O . ARG A 1 244 ? 22.717 -2.011 -3.022 1.00 90.50 244 ARG A O 1
ATOM 2014 N N . ARG A 1 245 ? 23.610 -0.997 -4.812 1.00 88.06 245 ARG A N 1
ATOM 2015 C CA . ARG A 1 245 ? 24.987 -0.862 -4.281 1.00 88.06 245 ARG A CA 1
ATOM 2016 C C . ARG A 1 245 ? 25.544 -2.158 -3.662 1.00 88.06 245 ARG A C 1
ATOM 2018 O O . ARG A 1 245 ? 26.198 -2.136 -2.624 1.00 88.06 245 ARG A O 1
ATOM 2025 N N . GLY A 1 246 ? 25.231 -3.306 -4.263 1.00 88.75 246 GLY A N 1
ATOM 2026 C CA . GLY A 1 246 ? 25.652 -4.622 -3.764 1.00 88.75 246 GLY A CA 1
ATOM 2027 C C . GLY A 1 246 ? 24.836 -5.185 -2.589 1.00 88.75 246 GLY A C 1
ATOM 2028 O O . GLY A 1 246 ? 25.140 -6.282 -2.123 1.00 88.75 246 GLY A O 1
ATOM 2029 N N . LYS A 1 247 ? 23.784 -4.497 -2.120 1.00 94.06 247 LYS A N 1
ATOM 2030 C CA . LYS A 1 247 ? 22.818 -5.055 -1.159 1.00 94.06 247 LYS A CA 1
ATOM 2031 C C . LYS A 1 247 ? 22.090 -6.262 -1.780 1.00 94.06 247 LYS A C 1
ATOM 2033 O O . LYS A 1 247 ? 21.718 -6.255 -2.955 1.00 94.06 247 LYS A O 1
ATOM 2038 N N . ASN A 1 248 ? 21.882 -7.309 -0.980 1.00 95.81 248 ASN A N 1
ATOM 2039 C CA . ASN A 1 248 ? 21.235 -8.550 -1.416 1.00 95.81 248 ASN A CA 1
ATOM 2040 C 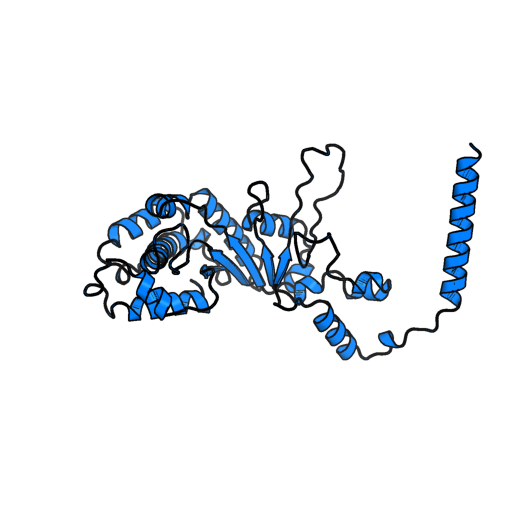C . ASN A 1 248 ? 19.712 -8.363 -1.567 1.00 95.81 248 ASN A C 1
ATOM 2042 O O . ASN A 1 248 ? 19.074 -7.806 -0.675 1.00 95.81 248 ASN A O 1
ATOM 2046 N N . VAL A 1 249 ? 19.111 -8.885 -2.646 1.00 96.44 249 VAL A N 1
ATOM 2047 C CA . VAL A 1 249 ? 17.663 -8.728 -2.906 1.00 96.44 249 VAL A CA 1
ATOM 2048 C C . VAL A 1 249 ? 16.747 -9.351 -1.863 1.00 96.44 249 VAL A C 1
ATOM 2050 O O . VAL A 1 249 ? 15.615 -8.903 -1.690 1.00 96.44 249 VAL A O 1
ATOM 2053 N N . SER A 1 250 ? 17.243 -10.334 -1.111 1.00 96.88 250 SER A N 1
ATOM 2054 C CA . SER A 1 250 ? 16.514 -10.918 0.016 1.00 96.88 250 SER A CA 1
ATOM 2055 C C . SER A 1 250 ? 16.152 -9.888 1.089 1.00 96.88 250 SER A C 1
ATOM 2057 O O . SER A 1 250 ? 15.197 -10.108 1.831 1.00 96.88 250 SER A O 1
ATOM 2059 N N . LEU A 1 251 ? 16.836 -8.739 1.155 1.00 97.38 251 LEU A N 1
ATOM 2060 C CA . LEU A 1 251 ? 16.478 -7.653 2.069 1.00 97.38 251 LEU A CA 1
ATOM 2061 C C . LEU A 1 251 ? 15.093 -7.068 1.774 1.00 97.38 251 LEU A C 1
ATOM 2063 O O . LEU A 1 251 ? 14.390 -6.712 2.714 1.00 97.38 251 LEU A O 1
ATOM 2067 N N . TRP A 1 252 ? 14.683 -7.023 0.504 1.00 96.81 252 TRP A N 1
ATOM 2068 C CA . TRP A 1 252 ? 13.400 -6.451 0.068 1.00 96.81 252 TRP A CA 1
ATOM 2069 C C . TRP A 1 252 ? 12.340 -7.506 -0.251 1.00 96.81 252 TRP A C 1
ATOM 2071 O O . TRP A 1 252 ? 11.225 -7.167 -0.659 1.00 96.81 252 TRP A O 1
ATOM 2081 N N . TYR A 1 253 ? 12.682 -8.788 -0.119 1.00 96.88 253 TYR A N 1
ATOM 2082 C CA . TYR A 1 253 ? 11.776 -9.886 -0.418 1.00 96.88 253 TYR A CA 1
ATOM 2083 C C . TYR A 1 253 ? 10.964 -10.294 0.817 1.00 96.88 253 TYR A C 1
ATOM 2085 O O . TYR A 1 253 ? 11.512 -10.744 1.828 1.00 96.88 253 TYR A O 1
ATOM 2093 N N . ALA A 1 254 ? 9.643 -10.196 0.685 1.00 97.75 254 ALA A N 1
ATOM 2094 C CA . ALA A 1 254 ? 8.662 -10.827 1.557 1.00 97.75 254 ALA A CA 1
ATOM 2095 C C . ALA A 1 254 ? 7.457 -11.267 0.695 1.00 97.75 254 ALA A C 1
ATOM 2097 O O . ALA A 1 254 ? 6.992 -10.465 -0.118 1.00 97.75 254 ALA A O 1
ATOM 2098 N N . PRO A 1 255 ? 6.939 -12.506 0.824 1.00 97.19 255 PRO A N 1
ATOM 2099 C CA . PRO A 1 255 ? 5.881 -13.021 -0.060 1.00 97.19 255 PRO A CA 1
ATOM 2100 C C . PRO A 1 255 ? 4.573 -12.212 -0.044 1.00 97.19 255 PRO A C 1
ATOM 2102 O O . PRO A 1 255 ? 3.838 -12.180 -1.030 1.00 97.19 255 PRO A O 1
ATOM 2105 N N . ASN A 1 256 ? 4.297 -11.569 1.087 1.00 98.19 256 ASN A N 1
ATOM 2106 C CA . ASN A 1 256 ? 3.130 -10.746 1.382 1.00 98.19 256 ASN A CA 1
ATOM 2107 C C . ASN A 1 256 ? 3.361 -9.239 1.147 1.00 98.19 256 ASN A C 1
ATOM 2109 O O . ASN A 1 256 ? 2.463 -8.453 1.444 1.00 98.19 256 ASN A O 1
ATOM 2113 N N . LEU A 1 257 ? 4.518 -8.841 0.598 1.00 98.25 257 LEU A N 1
ATOM 2114 C CA . LEU A 1 257 ? 4.833 -7.465 0.205 1.00 98.25 257 LEU A CA 1
ATOM 2115 C C . LEU A 1 257 ? 4.783 -7.311 -1.320 1.00 98.25 257 LEU A C 1
ATOM 2117 O O . LEU A 1 257 ? 5.546 -7.963 -2.037 1.00 98.25 257 LEU A O 1
ATOM 2121 N N . ARG A 1 258 ? 3.918 -6.422 -1.814 1.00 97.94 258 ARG A N 1
ATOM 2122 C CA . ARG A 1 258 ? 3.706 -6.187 -3.254 1.00 97.94 258 ARG A CA 1
ATOM 2123 C C . ARG A 1 258 ? 3.636 -4.702 -3.592 1.00 97.94 258 ARG A C 1
ATOM 2125 O O . ARG A 1 258 ? 3.192 -3.901 -2.770 1.00 97.94 258 ARG A O 1
ATOM 2132 N N . PHE A 1 259 ? 4.030 -4.355 -4.813 1.00 96.88 259 PHE A N 1
ATOM 2133 C CA . PHE A 1 259 ? 3.972 -2.990 -5.341 1.00 96.88 259 PHE A CA 1
ATOM 2134 C C . PHE A 1 259 ? 2.893 -2.889 -6.419 1.00 96.88 259 PHE A C 1
ATOM 2136 O O . PHE A 1 259 ? 2.843 -3.724 -7.318 1.00 96.88 259 PHE A O 1
ATOM 2143 N N . TYR A 1 260 ? 2.035 -1.875 -6.324 1.00 97.19 260 TYR A N 1
ATOM 2144 C CA . TYR A 1 260 ? 0.897 -1.658 -7.213 1.00 97.19 260 TYR A CA 1
ATOM 2145 C C . TYR A 1 260 ? 0.930 -0.248 -7.805 1.00 97.19 260 TYR A C 1
ATOM 2147 O O . TYR A 1 260 ? 1.352 0.701 -7.129 1.00 97.19 260 TYR A O 1
ATOM 2155 N N . PRO A 1 261 ? 0.431 -0.077 -9.039 1.00 94.75 261 PRO A N 1
ATOM 2156 C CA . PRO A 1 261 ? 0.086 1.240 -9.544 1.00 94.75 261 PRO A CA 1
ATOM 2157 C C . PRO A 1 261 ? -1.092 1.847 -8.776 1.00 94.75 261 PRO A C 1
ATOM 2159 O O . PRO A 1 261 ? -1.884 1.141 -8.151 1.00 94.75 261 PRO A O 1
ATOM 2162 N N . MET A 1 262 ? -1.223 3.172 -8.834 1.00 91.81 262 MET A N 1
ATOM 2163 C CA . MET A 1 262 ? -2.294 3.884 -8.131 1.00 91.81 262 MET A CA 1
ATOM 2164 C C . MET A 1 262 ? -3.683 3.568 -8.688 1.00 91.81 262 MET A C 1
ATOM 2166 O O . MET A 1 262 ? -4.656 3.484 -7.934 1.00 91.81 262 MET A O 1
ATOM 2170 N N . GLN A 1 263 ? -3.808 3.394 -10.004 1.00 91.75 263 GLN A N 1
ATOM 2171 C CA . GLN A 1 263 ? -5.096 3.073 -10.601 1.00 91.75 263 GLN A CA 1
ATOM 2172 C C . GLN A 1 263 ? -5.442 1.595 -10.384 1.00 91.75 263 GLN A C 1
ATOM 2174 O O . GLN A 1 263 ? -4.709 0.690 -10.771 1.00 91.75 263 GLN A O 1
ATOM 2179 N N . LYS A 1 264 ? -6.633 1.360 -9.826 1.00 92.81 264 LYS A N 1
ATOM 2180 C CA . LYS A 1 264 ? -7.170 0.020 -9.529 1.00 92.81 264 LYS A CA 1
ATOM 2181 C C . LYS A 1 264 ? -7.657 -0.744 -10.764 1.00 92.81 264 LYS A C 1
ATOM 2183 O O . LYS A 1 264 ? -7.994 -1.920 -10.667 1.00 92.81 264 LYS A O 1
ATOM 2188 N N . LYS A 1 265 ? -7.791 -0.060 -11.901 1.00 94.12 265 LYS A N 1
ATOM 2189 C CA . LYS A 1 265 ? -8.258 -0.617 -13.172 1.00 94.12 265 LYS A CA 1
ATOM 2190 C C . LYS A 1 265 ? -7.493 0.037 -14.306 1.00 94.12 265 LYS A C 1
ATOM 2192 O O . LYS A 1 265 ? -7.304 1.251 -14.285 1.00 94.12 265 LYS A O 1
ATOM 2197 N N . MET A 1 266 ? -7.094 -0.769 -15.281 1.00 93.81 266 MET A N 1
ATOM 2198 C CA . MET A 1 266 ? -6.435 -0.281 -16.479 1.00 93.81 266 MET A CA 1
ATOM 2199 C C . MET A 1 266 ? -7.467 0.177 -17.512 1.00 93.81 266 MET A C 1
ATOM 2201 O O . MET A 1 266 ? -8.368 -0.579 -17.867 1.00 93.81 266 MET A O 1
ATOM 2205 N N . ASP A 1 267 ? -7.331 1.411 -17.991 1.00 94.38 267 ASP A N 1
ATOM 2206 C CA . ASP A 1 267 ? -8.018 1.885 -19.193 1.00 94.38 267 ASP A CA 1
ATOM 2207 C C . ASP A 1 267 ? -7.074 1.678 -20.381 1.00 94.38 267 ASP A C 1
ATOM 2209 O O . ASP A 1 267 ? -6.088 2.400 -20.545 1.00 94.38 267 ASP A O 1
ATOM 2213 N N . GLU A 1 268 ? -7.351 0.661 -21.199 1.00 95.25 268 GLU A N 1
ATOM 2214 C CA . GLU A 1 268 ? -6.532 0.333 -22.369 1.00 95.25 268 GLU A CA 1
ATOM 2215 C C . GLU A 1 268 ? -6.453 1.473 -23.383 1.00 95.25 268 GLU A C 1
ATOM 2217 O O . GLU A 1 268 ? -5.407 1.680 -24.000 1.00 95.25 268 GLU A O 1
ATOM 2222 N N . MET A 1 269 ? -7.542 2.217 -23.579 1.00 93.38 269 MET A N 1
ATOM 2223 C CA . MET A 1 269 ? -7.575 3.297 -24.559 1.00 93.38 269 MET A CA 1
ATOM 2224 C C . MET A 1 269 ? -6.687 4.452 -24.099 1.00 93.38 269 MET A C 1
ATOM 2226 O O . MET A 1 269 ? -5.910 4.992 -24.891 1.00 93.38 269 MET A O 1
ATOM 2230 N N . GLU A 1 270 ? -6.776 4.810 -22.820 1.00 91.50 270 GLU A N 1
ATOM 2231 C CA . GLU A 1 270 ? -5.912 5.816 -22.210 1.00 91.50 270 GLU A CA 1
ATOM 2232 C C . GLU A 1 270 ? -4.443 5.369 -22.219 1.00 91.50 270 GLU A C 1
ATOM 2234 O O . GLU A 1 270 ? -3.569 6.127 -22.645 1.00 91.50 270 GLU A O 1
ATOM 2239 N N . PHE A 1 271 ? -4.174 4.112 -21.854 1.00 92.62 271 PHE A N 1
ATOM 2240 C CA . PHE A 1 271 ? -2.833 3.533 -21.870 1.00 92.62 271 PHE A CA 1
ATOM 2241 C C . PHE A 1 271 ? -2.215 3.567 -23.280 1.00 92.62 271 PHE A C 1
ATOM 2243 O O . PHE A 1 271 ? -1.084 4.022 -23.457 1.00 92.62 271 PHE A O 1
ATOM 2250 N N . ARG A 1 272 ? -2.981 3.191 -24.319 1.00 92.31 272 ARG A N 1
ATOM 2251 C CA . ARG A 1 272 ? -2.557 3.277 -25.731 1.00 92.31 272 ARG A CA 1
ATOM 2252 C C . ARG A 1 272 ? -2.220 4.702 -26.160 1.00 92.31 272 ARG A C 1
ATOM 2254 O O . ARG A 1 272 ? -1.210 4.906 -26.834 1.00 92.31 272 ARG A O 1
ATOM 2261 N N . ARG A 1 273 ? -3.008 5.695 -25.735 1.00 88.81 273 ARG A N 1
ATOM 2262 C CA . ARG A 1 273 ? -2.720 7.121 -25.990 1.00 88.81 273 ARG A CA 1
ATOM 2263 C C . ARG A 1 273 ? -1.442 7.586 -25.287 1.00 88.81 273 ARG A C 1
ATOM 2265 O O . ARG A 1 273 ? -0.722 8.421 -25.827 1.00 88.81 273 ARG A O 1
ATOM 2272 N N . GLY A 1 274 ? -1.137 7.018 -24.122 1.00 86.31 274 GLY A N 1
ATOM 2273 C CA . GLY A 1 274 ? 0.057 7.312 -23.331 1.00 86.31 274 GLY A CA 1
ATOM 2274 C C . GLY A 1 274 ? 1.370 6.708 -23.850 1.00 86.31 274 GLY A C 1
ATOM 2275 O O . GLY A 1 274 ? 2.402 6.929 -23.220 1.00 86.31 274 GLY A O 1
ATOM 2276 N N . ARG A 1 275 ? 1.381 5.953 -24.961 1.00 83.50 275 ARG A N 1
ATOM 2277 C CA . ARG A 1 275 ? 2.603 5.332 -25.526 1.00 83.50 275 ARG A CA 1
ATOM 2278 C C . ARG A 1 275 ? 3.694 6.351 -25.881 1.00 83.50 275 ARG A C 1
ATOM 2280 O O . ARG A 1 275 ? 4.880 6.053 -25.755 1.00 83.50 275 ARG A O 1
ATOM 2287 N N . GLY A 1 276 ? 3.309 7.539 -26.347 1.00 80.62 276 GLY A N 1
ATOM 2288 C CA . GLY A 1 276 ? 4.252 8.511 -26.902 1.00 80.62 276 GLY A CA 1
ATOM 2289 C C . GLY A 1 276 ? 4.926 8.001 -28.184 1.00 80.62 276 GLY A C 1
ATOM 2290 O O . GLY A 1 276 ? 4.300 7.316 -28.989 1.00 80.62 276 GLY A O 1
ATOM 2291 N N . SER A 1 277 ? 6.205 8.334 -28.378 1.00 79.81 277 SER A N 1
ATOM 2292 C CA . SER A 1 277 ? 6.983 8.024 -29.590 1.00 79.81 277 SER A CA 1
ATOM 2293 C C . SER A 1 277 ? 7.743 6.689 -29.547 1.00 79.81 277 SER A C 1
ATOM 2295 O O . SER A 1 277 ? 8.664 6.498 -30.335 1.00 79.81 277 SER A O 1
ATOM 2297 N N . VAL A 1 278 ? 7.432 5.787 -28.608 1.00 80.19 278 VAL A N 1
ATOM 2298 C CA . VAL A 1 278 ? 8.141 4.499 -28.478 1.00 80.19 278 VAL A CA 1
ATOM 2299 C C . VAL A 1 278 ? 7.903 3.651 -29.724 1.00 80.19 278 VAL A C 1
ATOM 2301 O O . VAL A 1 278 ? 6.752 3.501 -30.141 1.00 80.19 278 VAL A O 1
ATOM 2304 N N . ASN A 1 279 ? 8.963 3.091 -30.311 1.00 84.56 279 ASN A N 1
ATOM 2305 C CA . ASN A 1 279 ? 8.838 2.113 -31.388 1.00 84.56 279 ASN A CA 1
ATOM 2306 C C . ASN A 1 279 ? 8.418 0.758 -30.798 1.00 84.56 279 ASN A C 1
ATOM 2308 O O . ASN A 1 279 ? 9.160 0.175 -30.017 1.00 84.56 279 ASN A O 1
ATOM 2312 N N . MET A 1 280 ? 7.228 0.267 -31.148 1.00 87.25 280 MET A N 1
ATOM 2313 C CA . MET A 1 280 ? 6.707 -0.994 -30.594 1.00 87.25 280 MET A CA 1
ATOM 2314 C C . MET A 1 280 ? 7.025 -2.194 -31.475 1.00 87.25 280 MET A C 1
ATOM 2316 O O . MET A 1 280 ? 6.773 -3.313 -31.046 1.00 87.25 280 MET A O 1
ATOM 2320 N N . ASP A 1 281 ? 7.598 -1.973 -32.660 1.00 86.44 281 ASP A N 1
ATOM 2321 C CA . ASP A 1 281 ? 7.992 -3.051 -33.571 1.00 86.44 281 ASP A CA 1
ATOM 2322 C C . ASP A 1 281 ? 9.145 -3.890 -32.989 1.00 86.44 281 ASP A C 1
ATOM 2324 O O . ASP A 1 281 ? 9.379 -5.017 -33.411 1.00 86.44 281 ASP A O 1
ATOM 2328 N N . GLU A 1 282 ? 9.851 -3.349 -31.992 1.00 85.00 282 GLU A N 1
ATOM 2329 C CA . GLU A 1 282 ? 10.964 -4.004 -31.298 1.00 85.00 282 GLU A CA 1
ATOM 2330 C C . GLU A 1 282 ? 10.540 -4.737 -30.019 1.00 85.00 282 GLU A C 1
ATOM 2332 O O . GLU A 1 282 ? 11.326 -5.496 -29.458 1.00 85.00 282 GLU A O 1
ATOM 2337 N N . VAL A 1 283 ? 9.309 -4.527 -29.545 1.00 89.69 283 VAL A N 1
ATOM 2338 C CA . VAL A 1 283 ? 8.760 -5.242 -28.389 1.00 89.69 283 VAL A CA 1
ATOM 2339 C C . VAL A 1 283 ? 8.001 -6.455 -28.913 1.00 89.69 283 VAL A C 1
ATOM 2341 O O . VAL A 1 283 ? 7.038 -6.308 -29.662 1.00 89.69 283 VAL A O 1
ATOM 2344 N N . GLU A 1 284 ? 8.397 -7.664 -28.517 1.00 90.56 284 GLU A N 1
ATOM 2345 C CA . GLU A 1 284 ? 7.658 -8.876 -28.885 1.00 90.56 284 GLU A CA 1
ATOM 2346 C C . GLU A 1 284 ? 6.218 -8.803 -28.338 1.00 90.56 284 GLU A C 1
ATOM 2348 O O . GLU A 1 284 ? 5.997 -8.617 -27.141 1.00 90.56 284 GLU A O 1
ATOM 2353 N N . GLY A 1 285 ? 5.224 -8.892 -29.229 1.00 93.94 285 GLY A N 1
ATOM 2354 C CA . GLY A 1 285 ? 3.808 -8.671 -28.894 1.00 93.94 285 GLY A CA 1
ATOM 2355 C C . GLY A 1 285 ? 3.386 -7.194 -28.811 1.00 93.94 285 GLY A C 1
ATOM 2356 O O . GLY A 1 285 ? 2.222 -6.897 -28.536 1.00 93.94 285 GLY A O 1
ATOM 2357 N N . GLY A 1 286 ? 4.302 -6.258 -29.069 1.00 94.25 286 GLY A N 1
ATOM 2358 C CA . GLY A 1 286 ? 4.039 -4.828 -29.168 1.00 94.25 286 GLY A CA 1
ATOM 2359 C C . GLY A 1 286 ? 3.311 -4.255 -27.950 1.00 94.25 286 GLY A C 1
ATOM 2360 O O . GLY A 1 286 ? 3.640 -4.530 -26.797 1.00 94.25 286 GLY A O 1
ATOM 2361 N N . MET A 1 287 ? 2.305 -3.414 -28.206 1.00 94.38 287 MET A N 1
ATOM 2362 C CA . MET A 1 287 ? 1.543 -2.726 -27.153 1.00 94.38 287 MET A CA 1
ATOM 2363 C C . MET A 1 287 ? 0.687 -3.663 -26.309 1.00 94.38 287 MET A C 1
ATOM 2365 O O . MET A 1 287 ? 0.434 -3.378 -25.139 1.00 94.38 287 MET A O 1
ATOM 2369 N N . ASP A 1 288 ? 0.270 -4.785 -26.880 1.00 95.88 288 ASP A N 1
ATOM 2370 C CA . ASP A 1 288 ? -0.567 -5.744 -26.172 1.00 95.88 288 ASP A CA 1
ATOM 2371 C C . ASP A 1 288 ? 0.235 -6.435 -25.065 1.00 95.88 288 ASP A C 1
ATOM 2373 O O . ASP A 1 288 ? -0.306 -6.680 -23.988 1.00 95.88 288 ASP A O 1
ATOM 2377 N N . LYS A 1 289 ? 1.552 -6.618 -25.257 1.00 96.31 289 LYS A N 1
ATOM 2378 C CA . LYS A 1 289 ? 2.421 -7.144 -24.200 1.00 96.31 289 LYS A CA 1
ATOM 2379 C C . LYS A 1 289 ? 2.559 -6.189 -23.015 1.00 96.31 289 LYS A C 1
ATOM 2381 O O . LYS A 1 289 ? 2.528 -6.624 -21.865 1.00 96.31 289 LYS A O 1
ATOM 2386 N N . TRP A 1 290 ? 2.675 -4.884 -23.267 1.00 95.44 290 TRP A N 1
ATOM 2387 C CA . TRP A 1 290 ? 2.679 -3.881 -22.192 1.00 95.44 290 TRP A CA 1
ATOM 2388 C C . TRP A 1 290 ? 1.363 -3.874 -21.421 1.00 95.44 290 TRP A C 1
ATOM 2390 O O . TRP A 1 290 ? 1.371 -3.832 -20.195 1.00 95.44 290 TRP A O 1
ATOM 2400 N N . ILE A 1 291 ? 0.245 -3.939 -22.142 1.00 96.25 291 ILE A N 1
ATOM 2401 C CA . ILE A 1 291 ? -1.102 -4.009 -21.568 1.00 96.25 291 ILE A CA 1
ATOM 2402 C C . ILE A 1 291 ? -1.261 -5.250 -20.688 1.00 96.25 291 ILE A C 1
ATOM 2404 O O . ILE A 1 291 ? -1.749 -5.140 -19.566 1.00 96.25 291 ILE A O 1
ATOM 2408 N N . GLU A 1 292 ? -0.826 -6.415 -21.167 1.00 97.12 292 GLU A N 1
ATOM 2409 C CA . GLU A 1 292 ? -0.846 -7.669 -20.409 1.00 97.12 292 GLU A CA 1
ATOM 2410 C C . GLU A 1 292 ? -0.085 -7.527 -19.084 1.00 97.12 292 GLU A C 1
ATOM 2412 O O . GLU A 1 292 ? -0.632 -7.816 -18.019 1.00 97.12 292 GLU A O 1
ATOM 2417 N N . VAL A 1 293 ? 1.150 -7.018 -19.139 1.00 96.94 293 VAL A N 1
ATOM 2418 C CA . VAL A 1 293 ? 2.009 -6.878 -17.957 1.00 96.94 293 VAL A CA 1
ATOM 2419 C C . VAL A 1 293 ? 1.487 -5.826 -16.981 1.00 96.94 293 VAL A C 1
ATOM 2421 O O . VAL A 1 293 ? 1.472 -6.062 -15.775 1.00 96.94 293 VAL A O 1
ATOM 2424 N N . VAL A 1 294 ? 1.010 -4.678 -17.465 1.00 95.94 294 VAL A N 1
ATOM 2425 C CA . VAL A 1 294 ? 0.445 -3.646 -16.583 1.00 95.94 294 VAL A CA 1
ATOM 2426 C C . VAL A 1 294 ? -0.867 -4.118 -15.954 1.00 95.94 294 VAL A C 1
ATOM 2428 O O . VAL A 1 294 ? -1.083 -3.869 -14.770 1.00 95.94 294 VAL A O 1
ATOM 2431 N N . ASN A 1 295 ? -1.712 -4.856 -16.681 1.00 96.94 295 ASN A N 1
ATOM 2432 C CA . ASN A 1 295 ? -2.893 -5.500 -16.098 1.00 96.94 295 ASN A CA 1
ATOM 2433 C C . ASN A 1 295 ? -2.519 -6.484 -14.984 1.00 96.94 295 ASN A C 1
ATOM 2435 O O . ASN A 1 295 ? -3.186 -6.513 -13.945 1.00 96.94 295 ASN A O 1
ATOM 2439 N N . ASP A 1 296 ? -1.456 -7.269 -15.177 1.00 97.69 296 ASP A N 1
ATOM 2440 C CA . ASP A 1 296 ? -0.939 -8.157 -14.137 1.00 97.69 296 ASP A CA 1
ATOM 2441 C C . ASP A 1 296 ? -0.481 -7.362 -12.905 1.00 97.69 296 ASP A C 1
ATOM 2443 O O . ASP A 1 296 ? -0.911 -7.663 -11.792 1.00 97.69 296 ASP A O 1
ATOM 2447 N N . TRP A 1 297 ? 0.265 -6.267 -13.088 1.00 96.75 297 TRP A N 1
ATOM 2448 C CA . TRP A 1 297 ? 0.681 -5.396 -11.981 1.00 96.75 297 TRP A CA 1
ATOM 2449 C C . TRP A 1 297 ? -0.498 -4.734 -11.258 1.00 96.75 297 TRP A C 1
ATOM 2451 O O . TRP A 1 297 ? -0.479 -4.621 -10.036 1.00 96.75 297 TRP A O 1
ATOM 2461 N N . VAL A 1 298 ? -1.547 -4.319 -11.973 1.00 96.56 298 VAL A N 1
ATOM 2462 C CA . VAL A 1 298 ? -2.774 -3.776 -11.360 1.00 96.56 298 VAL A CA 1
ATOM 2463 C C . VAL A 1 298 ? -3.469 -4.834 -10.498 1.00 96.56 298 VAL A C 1
ATOM 2465 O O . VAL A 1 298 ? -3.967 -4.524 -9.416 1.00 96.56 298 VAL A O 1
ATOM 2468 N N . LYS A 1 299 ? -3.510 -6.087 -10.965 1.00 96.81 299 LYS A N 1
ATOM 2469 C CA . LYS A 1 299 ? -4.248 -7.173 -10.309 1.00 96.81 299 LYS A CA 1
ATOM 2470 C C . LYS A 1 299 ? -3.478 -7.807 -9.150 1.00 96.81 299 LYS A C 1
ATOM 2472 O O . LYS A 1 299 ? -4.058 -8.052 -8.094 1.00 96.81 299 LYS A O 1
ATOM 2477 N N . ASN A 1 300 ? -2.201 -8.096 -9.364 1.00 97.44 300 ASN A N 1
ATOM 2478 C CA . ASN A 1 300 ? -1.382 -8.939 -8.494 1.00 97.44 300 ASN A CA 1
ATOM 2479 C C . ASN A 1 300 ? -0.235 -8.168 -7.821 1.00 97.44 300 ASN A C 1
ATOM 2481 O O . ASN A 1 300 ? 0.375 -8.672 -6.872 1.00 97.44 300 ASN A O 1
ATOM 2485 N N . GLY A 1 301 ? 0.051 -6.952 -8.295 1.00 96.69 301 GLY A N 1
ATOM 2486 C CA . GLY A 1 301 ? 1.303 -6.268 -8.005 1.00 96.69 301 GLY A CA 1
ATOM 2487 C C . GLY A 1 301 ? 2.502 -7.051 -8.539 1.00 96.69 301 GLY A C 1
ATOM 2488 O O . GLY A 1 301 ? 2.354 -8.063 -9.222 1.00 96.69 301 GLY A O 1
ATOM 2489 N N . PHE A 1 302 ? 3.704 -6.604 -8.195 1.00 92.25 302 PHE A N 1
ATOM 2490 C CA . PHE A 1 302 ? 4.941 -7.357 -8.416 1.00 92.25 302 PHE A CA 1
ATOM 2491 C C . PHE A 1 302 ? 5.766 -7.481 -7.124 1.00 92.25 302 PHE A C 1
ATOM 2493 O O . PHE A 1 302 ? 5.616 -6.631 -6.214 1.00 92.25 302 PHE A O 1
#

Radius of gyration: 25.39 Å; chains: 1; bounding box: 61×44×85 Å